Protein 6GRL (pdb70)

CATH classification: 3.40.50.720

Nearest PDB structures (foldseek):
  6grl-assembly1_A  TM=1.003E+00  e=3.084E-58  Saccharomonospora xinjiangensis XJ-54
  6eoh-assembly1_A  TM=8.394E-01  e=3.214E-31  Aspergillus terreus
  6smt-assembly3_E  TM=8.193E-01  e=7.300E-30  Mycolicibacterium smegmatis MC2 155
  7y8o-assembly1_B  TM=8.654E-01  e=7.951E-29  Streptomyces clavuligerus
  8bk1-assembly3_D  TM=8.257E-01  e=4.310E-29  Amycolatopsis azurea

Organism: NCBI:txid882086

Sequence (287 aa):
SLAADPVVTVLGLGDMGSAIARAFVERRGHRRTTVWNRTASKCRPLVEAGASAAATPDEAVEASSRFVVVCCLLDSAAVDEVLGSVTSSSLAGKVLVNNLTSGSPSSQARSSNERWARERGAEYLDGKIMGDPPDVGTSNVSLSFSGSSRSAFDAHEPILRELGGVVAYHGEDAGLAAVEFLAQVAMGYELLIGFLHTLSVVHAEGVEVEAFAERVAGSVAAYPPLLTMMGKAIGSGEYGPDLGSLRRVQAALMDDLISHRESLGVEAVRMREEVKELMDQRIADGHGGQGFSSLFELLT

B-factor: mean 22.87, std 8.71, range [6.02, 60.97]

Solvent-accessible surface area: 15000 Å² total; per-residue (Å²): 166,134,115,28,75,40,0,0,0,0,2,1,39,118,43,1,16,4,0,0,98,10,0,20,135,139,30,12,144,3,10,0,8,22,143,76,73,47,100,6,176,88,4,65,152,57,57,6,61,51,8,84,65,10,24,81,0,0,114,34,8,129,5,0,1,2,9,31,153,60,14,71,24,2,88,116,5,16,58,53,23,124,25,85,4,67,47,27,0,4,0,8,9,3,60,26,33,25,72,73,3,83,52,19,38,118,61,0,141,130,100,44,8,69,9,0,1,0,6,23,77,39,88,32,114,46,20,42,66,118,110,2,53,3,16,0,0,0,32,116,73,1,10,85,74,17,51,65,15,1,138,24,1,9,41,36,50,51,65,10,92,56,2,0,56,0,0,64,55,55,88,55,94,53,51,96,27,144,85,79,91,88,33,51,97,56,51,28,50,16,19,125,50,93,72,54,101,52,134,45,36,28,136,138,30,61,50,60,55,74,70,99,75,85,29,98,88,107,25,43,144,20,56,71,77,40,137,30,32,83,42,96,30,29,0,139,98,13,6,64,100,15,78,90,73,10,69,82,26,72,89,52,72,19,59,7,105,117,52,129,67,22,42,122,33,3,50,90,24,40,82,68,63,66,0,43,38,0,72,5,0,5,80,80,63,113,113

Structure (mmCIF, N/CA/C/O backbone):
data_6GRL
#
_entry.id   6GRL
#
_cell.length_a   141.184
_cell.length_b   35.774
_cell.length_c   53.050
_cell.angle_alpha   90.00
_cell.angle_beta   91.94
_cell.angle_gamma   90.00
#
_symmetry.space_group_name_H-M   'C 1 2 1'
#
loop_
_entity.id
_entity.type
_entity.pdbx_description
1 polymer 'Beta-hydroxyacid dehydrogenase, 3-hydroxyisobutyrate dehydrogenase'
2 water water
#
loop_
_atom_site.group_PDB
_atom_site.id
_atom_site.type_symbol
_atom_site.label_atom_id
_atom_site.label_alt_id
_atom_site.label_comp_id
_atom_site.label_asym_id
_atom_site.label_entity_id
_atom_site.label_seq_id
_atom_site.pdbx_PDB_ins_code
_atom_site.Cartn_x
_atom_site.Cartn_y
_atom_site.Cartn_z
_atom_site.occupancy
_atom_site.B_iso_or_equiv
_atom_site.auth_seq_id
_atom_site.auth_comp_id
_atom_site.auth_asym_id
_atom_site.auth_atom_id
_atom_site.pdbx_PDB_model_num
ATOM 1 N N . SER A 1 17 ? -40.865 35.280 6.518 1.00 39.94 10 SER A N 1
ATOM 2 C CA . SER A 1 17 ? -39.888 35.725 5.531 1.00 39.69 10 SER A CA 1
ATOM 3 C C . SER A 1 17 ? -38.519 35.920 6.174 1.00 36.57 10 SER A C 1
ATOM 4 O O . SER A 1 17 ? -37.957 37.015 6.138 1.00 36.90 10 SER A O 1
ATOM 7 N N . LEU A 1 18 ? -37.985 34.853 6.758 1.00 38.06 11 LEU A N 1
ATOM 8 C CA . LEU A 1 18 ? -36.698 34.894 7.436 1.00 37.17 11 LEU A CA 1
ATOM 9 C C . LEU A 1 18 ? -35.607 34.351 6.521 1.00 33.57 11 LEU A C 1
ATOM 10 O O . LEU A 1 18 ? -35.838 33.419 5.744 1.00 30.12 11 LEU A O 1
ATOM 15 N N . ALA A 1 19 ? -34.414 34.934 6.629 1.00 34.18 12 ALA A N 1
ATOM 16 C CA . ALA A 1 19 ? -33.280 34.552 5.797 1.00 32.35 12 ALA A CA 1
ATOM 17 C C . ALA A 1 19 ? -32.607 33.264 6.252 1.00 27.93 12 ALA A C 1
ATOM 18 O O . ALA A 1 19 ? -31.677 32.804 5.581 1.00 28.31 12 ALA A O 1
ATOM 20 N N . ALA A 1 20 ? -33.036 32.681 7.368 1.00 26.79 13 ALA A N 1
ATOM 21 C CA . ALA A 1 20 ? -32.503 31.407 7.828 1.00 22.94 13 ALA A CA 1
ATOM 22 C C . ALA A 1 20 ? -33.331 30.264 7.259 1.00 15.47 13 ALA A C 1
ATOM 23 O O . ALA A 1 20 ? -34.559 30.353 7.176 1.00 15.85 13 ALA A O 1
ATOM 25 N N . ASP A 1 21 ? -32.653 29.192 6.869 1.00 14.60 14 ASP A N 1
ATOM 26 C CA . ASP A 1 21 ? -33.341 28.067 6.257 1.00 14.78 14 ASP A CA 1
ATOM 27 C C . ASP A 1 21 ? -34.115 27.278 7.311 1.00 11.83 14 ASP A C 1
ATOM 28 O O . ASP A 1 21 ? -33.654 27.146 8.450 1.00 14.11 14 ASP A O 1
ATOM 33 N N . PRO A 1 22 ? -35.288 26.745 6.968 1.00 12.12 15 PRO A N 1
ATOM 34 C CA . PRO A 1 22 ? -35.980 25.837 7.891 1.00 10.35 15 PRO A CA 1
ATOM 35 C C . PRO A 1 22 ? -35.124 24.617 8.194 1.00 10.20 15 PRO A C 1
ATOM 36 O O . PRO A 1 22 ? -34.391 24.122 7.336 1.00 10.35 15 PRO A O 1
ATOM 40 N N . VAL A 1 23 ? -35.214 24.139 9.432 1.00 10.14 16 VAL A N 1
ATOM 41 C CA A VAL A 1 23 ? -34.420 23.007 9.902 0.80 8.62 16 VAL A CA 1
ATOM 42 C CA B VAL A 1 23 ? -34.428 22.998 9.882 0.20 9.42 16 VAL A CA 1
ATOM 43 C C . VAL A 1 23 ? -35.325 22.063 10.680 1.00 8.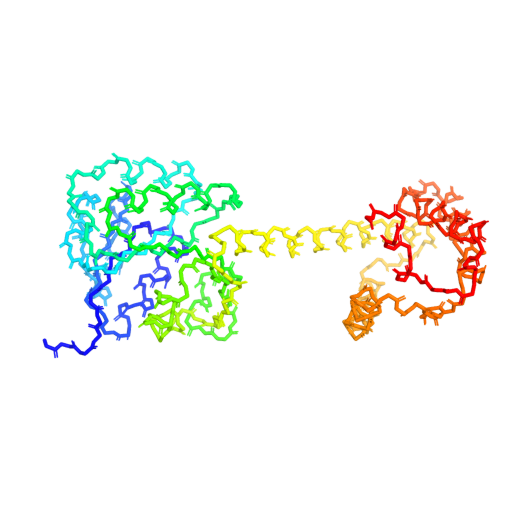06 16 VAL A C 1
ATOM 44 O O . VAL A 1 23 ? -36.186 22.506 11.449 1.00 10.25 16 VAL A O 1
ATOM 51 N N . THR A 1 24 ? -35.133 20.762 10.481 1.00 7.84 17 THR A N 1
ATOM 52 C CA . THR A 1 24 ? -35.802 19.733 11.263 1.00 7.45 17 THR A CA 1
ATOM 53 C C . THR A 1 24 ? -34.763 19.028 12.124 1.00 7.19 17 THR A C 1
ATOM 54 O O . THR A 1 24 ? -33.689 18.669 11.629 1.00 8.04 17 THR A O 1
ATOM 58 N N . VAL A 1 25 ? -35.072 18.847 13.406 1.00 7.49 18 VAL A N 1
ATOM 59 C CA . VAL A 1 25 ? -34.209 18.120 14.332 1.00 6.96 18 VAL A CA 1
ATOM 60 C C . VAL A 1 25 ? -34.964 16.888 14.810 1.00 6.02 18 VAL A C 1
ATOM 61 O O . VAL A 1 25 ? -36.040 17.007 15.409 1.00 8.17 18 VAL A O 1
ATOM 65 N N . LEU A 1 26 ? -34.402 15.710 14.546 1.00 8.78 19 LEU A N 1
ATOM 66 C CA . LEU A 1 26 ? -34.952 14.446 15.025 1.00 8.76 19 LEU A CA 1
ATOM 67 C C . LEU A 1 26 ? -34.139 13.996 16.232 1.00 7.99 19 LEU A C 1
ATOM 68 O O . LEU A 1 26 ? -32.957 13.662 16.104 1.00 8.73 19 LEU A O 1
ATOM 73 N N . GLY A 1 27 ? -34.776 13.980 17.399 1.00 9.74 20 GLY A N 1
ATOM 74 C CA . GLY A 1 27 ? -34.111 13.575 18.620 1.00 9.01 20 GLY A CA 1
ATOM 75 C C . GLY A 1 27 ? -33.908 14.730 19.575 1.00 9.34 20 GLY A C 1
ATOM 76 O O . GLY A 1 27 ? -33.213 15.697 19.250 1.00 9.19 20 GLY A O 1
ATOM 77 N N . LEU A 1 28 ? -34.509 14.644 20.758 1.00 9.76 21 LEU A N 1
ATOM 78 C CA . LEU A 1 28 ? -34.454 15.721 21.736 1.00 8.82 21 LEU A CA 1
ATOM 79 C C . LEU A 1 28 ? -33.899 15.233 23.067 1.00 11.83 21 LEU A C 1
ATOM 80 O O . LEU A 1 28 ? -34.404 15.578 24.139 1.00 15.70 21 LEU A O 1
ATOM 85 N N . GLY A 1 29 ? -32.844 14.426 23.014 1.00 10.48 22 GLY A N 1
ATOM 86 C CA . GLY A 1 29 ? -32.033 14.191 24.183 1.00 11.43 22 GLY A CA 1
ATOM 87 C C . GLY A 1 29 ? -31.300 15.467 24.565 1.00 13.61 22 GLY A C 1
ATOM 88 O O . GLY A 1 29 ? -31.572 16.557 24.061 1.00 13.59 22 GLY A O 1
ATOM 89 N N . ASP A 1 30 ? -30.338 15.317 25.476 1.00 15.41 23 ASP A N 1
ATOM 90 C CA . ASP A 1 30 ? -29.588 16.484 25.934 1.00 15.45 23 ASP A CA 1
ATOM 91 C C . ASP A 1 30 ? -28.894 17.185 24.770 1.00 15.13 23 ASP A C 1
ATOM 92 O O . ASP A 1 30 ? -28.997 18.407 24.616 1.00 16.40 23 ASP A O 1
ATOM 97 N N . MET A 1 31 ? -28.197 16.422 23.926 1.00 14.43 24 MET A N 1
ATOM 98 C CA . MET A 1 31 ? -27.501 17.029 22.795 1.00 12.89 24 MET A CA 1
ATOM 99 C C . MET A 1 31 ? -28.485 17.516 21.737 1.00 11.53 24 MET A C 1
ATOM 100 O O . MET A 1 31 ? -28.356 18.634 21.225 1.00 13.04 24 MET A O 1
ATOM 105 N N . GLY A 1 32 ? -29.474 16.687 21.394 1.00 11.73 25 GLY A N 1
ATOM 106 C CA . GLY A 1 32 ? -30.437 17.081 20.377 1.00 10.96 25 GLY A CA 1
ATOM 107 C C . GLY A 1 32 ? -31.220 18.324 20.757 1.00 12.92 25 GLY A C 1
ATOM 108 O O . GLY A 1 32 ? -31.503 19.174 19.909 1.00 11.55 25 GLY A O 1
ATOM 109 N N . SER A 1 33 ? -31.580 18.447 22.037 1.00 10.91 26 SER A N 1
ATOM 110 C CA . SER A 1 33 ? -32.272 19.647 22.496 1.00 12.81 26 SER A CA 1
ATOM 111 C C . SER A 1 33 ? -31.374 20.872 22.395 1.00 13.19 26 SER A C 1
ATOM 112 O O . SER A 1 33 ? -31.834 21.956 22.016 1.00 13.43 26 SER A O 1
ATOM 115 N N . ALA A 1 34 ? -30.090 20.720 22.731 1.00 12.46 27 ALA A N 1
ATOM 116 C CA . ALA A 1 34 ? -29.160 21.840 22.630 1.00 12.54 27 ALA A CA 1
ATOM 117 C C . ALA A 1 34 ? -28.952 22.256 21.180 1.00 13.70 27 ALA A C 1
ATOM 118 O O . ALA A 1 34 ? -28.805 23.447 20.884 1.00 16.12 27 ALA A O 1
ATOM 120 N N . ILE A 1 35 ? -28.939 21.287 20.264 1.00 10.94 28 ILE A N 1
ATOM 121 C CA . ILE A 1 35 ? -28.811 21.606 18.847 1.00 11.56 28 ILE A CA 1
ATOM 122 C C . ILE A 1 35 ? -30.063 22.318 18.349 1.00 12.03 28 ILE A C 1
ATOM 123 O O . ILE A 1 35 ? -29.982 23.331 17.643 1.00 12.15 28 ILE A O 1
ATOM 128 N N . ALA A 1 36 ? -31.240 21.801 18.712 1.00 11.08 29 ALA A N 1
ATOM 129 C CA . ALA A 1 36 ? -32.484 22.453 18.317 1.00 12.97 29 ALA A CA 1
ATOM 130 C C . ALA A 1 36 ? -32.570 23.864 18.884 1.00 13.03 29 ALA A C 1
ATOM 131 O O . ALA A 1 36 ? -33.003 24.792 18.191 1.00 12.76 29 ALA A O 1
ATOM 133 N N . ARG A 1 37 ? -32.154 24.044 20.142 1.0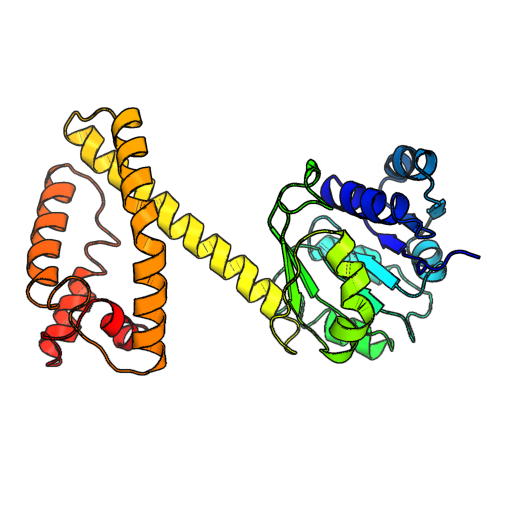0 12.80 30 ARG A N 1
ATOM 134 C CA . ARG A 1 37 ? -32.147 25.375 20.744 1.00 14.35 30 ARG A CA 1
ATOM 135 C C . ARG A 1 37 ? -31.261 26.330 19.957 1.00 14.06 30 ARG A C 1
ATOM 136 O O . ARG A 1 37 ? -31.639 27.482 19.713 1.00 16.90 30 ARG A O 1
ATOM 144 N N . ALA A 1 38 ? -30.075 25.869 19.552 1.00 14.23 31 ALA A N 1
ATOM 145 C CA . ALA A 1 38 ? -29.159 26.731 18.814 1.00 15.28 31 ALA A CA 1
ATOM 146 C C . ALA A 1 38 ? -29.775 27.195 17.501 1.00 16.10 31 ALA A C 1
ATOM 147 O O . ALA A 1 38 ? -29.629 28.362 17.117 1.00 18.99 31 ALA A O 1
ATOM 149 N N . PHE A 1 39 ? -30.476 26.300 16.803 1.00 14.38 32 PHE A N 1
ATOM 150 C CA . PHE A 1 39 ? -31.119 26.683 15.550 1.00 14.33 32 PHE A CA 1
ATOM 151 C C . PHE A 1 39 ? -32.280 27.639 15.795 1.00 12.72 32 PHE A C 1
ATOM 152 O O . PHE A 1 39 ? -32.466 28.602 15.042 1.00 14.47 32 PHE A O 1
ATOM 160 N N . VAL A 1 40 ? -33.067 27.396 16.848 1.00 13.09 33 VAL A N 1
ATOM 161 C CA . VAL A 1 40 ? -34.181 28.286 17.171 1.00 14.49 33 VAL A CA 1
ATOM 162 C C . VAL A 1 40 ? -33.670 29.693 17.455 1.00 17.06 33 VAL A C 1
ATOM 163 O O . VAL A 1 40 ? -34.215 30.685 16.956 1.00 19.70 33 VAL A O 1
ATOM 167 N N . GLU A 1 41 ? -32.605 29.796 18.253 1.00 17.46 34 GLU A N 1
ATOM 168 C CA . GLU A 1 41 ? -32.063 31.097 18.627 1.00 19.06 34 GLU A CA 1
ATOM 169 C C . GLU A 1 41 ? -31.451 31.838 17.445 1.00 24.16 34 GLU A C 1
ATOM 170 O O . GLU A 1 41 ? -31.295 33.062 17.513 1.00 28.67 34 GLU A O 1
ATOM 176 N N . ARG A 1 42 ? -31.101 31.132 16.372 1.00 21.01 35 ARG A N 1
ATOM 177 C CA A ARG A 1 42 ? -30.536 31.754 15.182 0.54 23.68 35 ARG A CA 1
ATOM 178 C CA B ARG A 1 42 ? -30.536 31.750 15.181 0.46 23.71 35 ARG A CA 1
ATOM 179 C C . ARG A 1 42 ? -31.596 32.128 14.152 1.00 25.08 35 ARG A C 1
ATOM 180 O O . ARG A 1 42 ? -31.245 32.511 13.031 1.00 25.71 35 ARG A O 1
ATOM 195 N N . GLY A 1 43 ? -32.876 32.023 14.503 1.00 21.58 36 GLY A N 1
ATOM 196 C CA . GLY A 1 43 ? -33.948 32.435 13.623 1.00 22.23 36 GLY A CA 1
ATOM 197 C C . GLY A 1 43 ? -34.466 31.381 12.670 1.00 19.13 36 GLY A C 1
ATOM 198 O O . GLY A 1 43 ? -35.366 31.681 11.875 1.00 22.08 36 GLY A O 1
ATOM 199 N N . HIS A 1 44 ? -33.936 30.162 12.717 1.00 16.76 37 HIS A N 1
ATOM 200 C CA . HIS A 1 44 ? -34.425 29.112 11.836 1.00 15.77 37 HIS A CA 1
ATOM 201 C C . HIS A 1 44 ? -35.824 28.673 12.243 1.00 15.75 37 HIS A C 1
ATOM 202 O O . HIS A 1 44 ? -36.114 28.489 13.429 1.00 16.74 37 HIS A O 1
ATOM 209 N N . ARG A 1 45 ? -36.699 28.517 11.254 1.00 15.52 38 ARG A N 1
ATOM 210 C CA A ARG A 1 45 ? -37.984 27.858 11.473 0.35 15.23 38 ARG A CA 1
ATOM 211 C CA B ARG A 1 45 ? -37.984 27.858 11.476 0.65 15.23 38 ARG A CA 1
ATOM 212 C C . ARG A 1 45 ? -37.697 26.396 11.783 1.00 13.97 38 ARG A C 1
ATOM 213 O O . ARG A 1 45 ? -37.484 25.587 10.878 1.00 13.26 38 ARG A O 1
ATOM 228 N N . THR A 1 46 ? -37.672 26.057 13.067 1.00 13.85 39 THR A N 1
ATOM 229 C CA . THR A 1 46 ? -37.202 24.759 13.530 1.00 12.84 39 THR A CA 1
ATOM 230 C C . THR A 1 46 ? -38.370 23.853 13.890 1.00 12.67 39 THR A C 1
ATOM 231 O O . THR A 1 46 ? -39.241 24.234 14.680 1.00 18.33 39 THR A O 1
ATOM 235 N N . THR A 1 47 ? -38.381 22.658 13.308 1.00 11.79 40 THR A N 1
ATOM 236 C CA . THR A 1 47 ? -39.369 21.632 13.605 1.00 11.65 40 THR A CA 1
ATOM 237 C C . THR A 1 47 ? -38.677 20.480 14.317 1.00 10.97 40 THR A C 1
ATOM 238 O O . THR A 1 47 ? -37.650 19.981 13.845 1.00 10.47 40 THR A O 1
ATOM 242 N N . VAL A 1 48 ? -39.229 20.064 15.453 1.00 11.39 41 VAL A N 1
ATOM 243 C CA . VAL A 1 48 ? -38.586 19.062 16.292 1.00 11.02 41 VAL A CA 1
ATOM 244 C C . VAL A 1 48 ? -39.496 17.851 16.439 1.00 11.05 41 VAL A C 1
ATOM 245 O O . VAL A 1 48 ? -40.724 17.948 16.344 1.00 11.69 41 VAL A O 1
ATOM 249 N N . TRP A 1 49 ? -38.869 16.699 16.667 1.00 10.49 42 TRP A N 1
ATOM 250 C CA . TRP A 1 49 ? -39.561 15.455 16.959 1.00 10.65 42 TRP A CA 1
ATOM 251 C C . TRP A 1 49 ? -38.734 14.658 17.956 1.00 11.86 42 TRP A C 1
ATOM 252 O O . TRP A 1 49 ? -37.501 14.692 17.929 1.00 10.63 42 TRP A O 1
ATOM 263 N N . ASN A 1 50 ? -39.426 13.943 18.838 1.00 11.41 43 ASN A N 1
ATOM 264 C CA . ASN A 1 50 ? -38.788 13.056 19.798 1.00 11.60 43 ASN A CA 1
ATOM 265 C C . ASN A 1 50 ? -39.700 11.864 20.039 1.00 12.22 43 ASN A C 1
ATOM 266 O O . ASN A 1 50 ? -40.927 11.994 20.019 1.00 14.26 43 ASN A O 1
ATOM 271 N N . ARG A 1 51 ? -39.087 10.699 20.275 1.00 14.26 44 ARG A N 1
ATOM 272 C CA . ARG A 1 51 ? -39.861 9.498 20.579 1.00 17.09 44 ARG A CA 1
ATOM 273 C C . ARG A 1 51 ? -40.801 9.733 21.755 1.00 16.76 44 ARG A C 1
ATOM 274 O O . ARG A 1 51 ? -41.969 9.330 21.720 1.00 21.24 44 ARG A O 1
ATOM 282 N N . THR A 1 52 ? -40.308 10.389 22.802 1.00 17.92 45 THR A N 1
ATOM 283 C CA . THR A 1 52 ? -41.150 10.873 23.890 1.00 20.13 45 THR A CA 1
ATOM 284 C C . THR A 1 52 ? -41.587 12.290 23.536 1.00 19.83 45 THR A C 1
ATOM 285 O O . THR A 1 52 ? -40.786 13.228 23.598 1.00 18.82 45 THR A O 1
ATOM 289 N N . ALA A 1 53 ? -42.858 12.441 23.156 1.00 21.46 46 ALA A N 1
ATOM 290 C CA . ALA A 1 53 ? -43.327 13.706 22.597 1.00 20.90 46 ALA A CA 1
ATOM 291 C C . ALA A 1 53 ? -43.261 14.845 23.605 1.00 23.34 46 ALA A C 1
ATOM 292 O O . ALA A 1 53 ? -43.144 16.011 23.208 1.00 22.38 46 ALA A O 1
ATOM 294 N N . SER A 1 54 ? -43.330 14.537 24.903 1.00 24.37 47 SER A N 1
ATOM 295 C CA . SER A 1 54 ? -43.330 15.584 25.919 1.00 28.53 47 SER A CA 1
ATOM 296 C C . SER A 1 54 ? -42.032 16.380 25.940 1.00 24.48 47 SER A C 1
ATOM 297 O O . SER A 1 54 ? -42.034 17.533 26.384 1.00 22.91 47 SER A O 1
ATOM 300 N N . LYS A 1 55 ? -40.926 15.798 25.469 1.00 20.51 48 LYS A N 1
ATOM 301 C CA . LYS A 1 55 ? -39.656 16.513 25.443 1.00 18.13 48 LYS A CA 1
ATOM 302 C C . LYS A 1 55 ? -39.638 17.645 24.426 1.00 18.31 48 LYS A C 1
ATOM 303 O O . LYS A 1 55 ? -38.697 18.445 24.433 1.00 18.98 48 LYS A O 1
ATOM 309 N N . CYS A 1 56 ? -40.644 17.728 23.554 1.00 17.10 49 CYS A N 1
ATOM 310 C CA . CYS A 1 56 ? -40.738 18.838 22.617 1.00 16.50 49 CYS A CA 1
ATOM 311 C C . CYS A 1 56 ? -41.212 20.125 23.276 1.00 17.97 49 CYS A C 1
ATOM 312 O O . CYS A 1 56 ? -40.956 21.206 22.737 1.00 17.75 49 CYS A O 1
ATOM 315 N N . ARG A 1 57 ? -41.884 20.029 24.427 1.00 19.62 50 ARG A N 1
ATOM 316 C CA . ARG A 1 57 ? -42.515 21.203 25.029 1.00 21.30 50 ARG A CA 1
ATOM 317 C C . ARG A 1 57 ? -41.540 22.337 25.319 1.00 21.40 50 ARG A C 1
ATOM 318 O O . ARG A 1 57 ? -41.860 23.490 24.982 1.00 21.90 50 ARG A O 1
ATOM 326 N N . PRO A 1 58 ? -40.370 22.113 25.933 1.00 21.11 51 PRO A N 1
ATOM 327 C CA . PRO A 1 58 ? -39.454 23.246 26.146 1.00 21.32 51 PRO A CA 1
ATOM 328 C C . PRO A 1 58 ? -38.946 23.854 24.852 1.00 19.95 51 PRO A C 1
ATOM 329 O O . PRO A 1 58 ? -38.735 25.072 24.791 1.00 20.53 51 PRO A O 1
ATOM 333 N N . LEU A 1 59 ? -38.750 23.042 23.811 1.00 18.32 52 LEU A N 1
ATOM 334 C CA . LEU A 1 59 ? -38.307 23.583 22.530 1.00 17.22 52 LEU A CA 1
ATOM 335 C C . LEU A 1 59 ? -39.409 24.401 21.867 1.00 18.78 52 LEU A C 1
ATOM 336 O O . LEU A 1 59 ? -39.136 25.442 21.258 1.00 19.87 52 LEU A O 1
ATOM 341 N N . VAL A 1 60 ? -40.660 23.948 21.979 1.00 19.01 53 VAL A N 1
ATOM 342 C CA . VAL A 1 60 ? -41.778 24.696 21.408 1.00 21.57 53 VAL A CA 1
ATOM 343 C C . VAL A 1 60 ? -41.937 26.038 22.111 1.00 23.33 53 VAL A C 1
ATOM 344 O O . VAL A 1 60 ? -42.203 27.064 21.471 1.00 23.91 53 VAL A O 1
ATOM 348 N N . GLU A 1 61 ? -41.770 26.056 23.436 1.00 21.86 54 GLU A N 1
ATOM 349 C CA . GLU A 1 61 ? -41.838 27.316 24.170 1.00 27.49 54 GLU A CA 1
ATOM 350 C C . GLU A 1 61 ? -40.738 28.275 23.733 1.00 26.03 54 GLU A C 1
ATOM 351 O O . GLU A 1 61 ? -40.941 29.495 23.735 1.00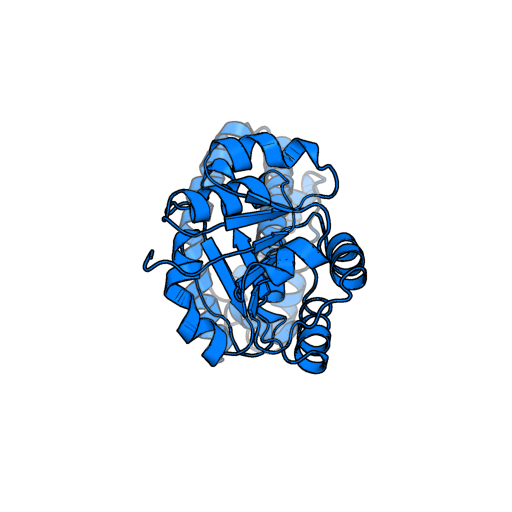 27.40 54 GLU A O 1
ATOM 357 N N . ALA A 1 62 ? -39.576 27.746 23.343 1.00 22.04 55 ALA A N 1
ATOM 358 C CA . ALA A 1 62 ? -38.485 28.593 22.878 1.00 26.04 55 ALA A CA 1
ATOM 359 C C . ALA A 1 62 ? -38.729 29.141 21.478 1.00 27.86 55 ALA A C 1
ATOM 360 O O . ALA A 1 62 ? -38.056 30.097 21.076 1.00 28.49 55 ALA A O 1
ATOM 362 N N . GLY A 1 63 ? -39.663 28.562 20.726 1.00 20.55 56 GLY A N 1
ATOM 363 C CA . GLY A 1 63 ? -39.979 29.076 19.408 1.00 20.04 56 GLY A CA 1
ATOM 364 C C . GLY A 1 63 ? -40.036 28.025 18.318 1.00 19.92 56 GLY A C 1
ATOM 365 O O . GLY A 1 63 ? -40.334 28.341 17.162 1.00 21.46 56 GLY A O 1
ATOM 366 N N . ALA A 1 64 ? -39.752 26.774 18.665 1.00 16.85 57 ALA A N 1
ATOM 367 C CA . ALA A 1 64 ? -39.800 25.701 17.687 1.00 15.62 57 ALA A CA 1
ATOM 368 C C . ALA A 1 64 ? -41.236 25.217 17.490 1.00 15.29 57 ALA A C 1
ATOM 369 O O . ALA A 1 64 ? -42.152 25.565 18.240 1.00 19.25 57 ALA A O 1
ATOM 371 N N . SER A 1 65 ? -41.425 24.409 16.452 1.00 15.94 58 SER A N 1
ATOM 372 C CA . SER A 1 65 ? -42.680 23.720 16.200 1.00 15.27 58 SER A CA 1
ATOM 373 C C . SER A 1 65 ? -42.465 22.222 16.357 1.00 14.69 58 SER A C 1
ATOM 374 O O . SER A 1 65 ? -41.413 21.696 15.985 1.00 16.32 58 SER A O 1
ATOM 377 N N . ALA A 1 66 ? -43.453 21.539 16.916 1.00 14.88 59 ALA A N 1
ATOM 378 C CA . ALA A 1 66 ? -43.353 20.106 17.139 1.00 16.77 59 ALA A CA 1
ATOM 379 C C . ALA A 1 66 ? -44.042 19.342 16.016 1.00 19.64 59 ALA A C 1
ATOM 380 O O . ALA A 1 66 ? -44.917 19.862 15.318 1.00 25.37 59 ALA A O 1
ATOM 382 N N . ALA A 1 67 ? -43.619 18.094 15.840 1.00 16.16 60 ALA A N 1
ATOM 383 C CA . ALA A 1 67 ? -44.211 17.183 14.873 1.00 15.92 60 ALA A CA 1
ATOM 384 C C . ALA A 1 67 ? -44.544 15.875 15.571 1.00 17.11 60 ALA A C 1
ATOM 385 O O . ALA A 1 67 ? -43.809 15.432 16.458 1.00 17.77 60 ALA A O 1
ATOM 387 N N . ALA A 1 68 ? -45.658 15.260 15.171 1.00 19.34 61 ALA A N 1
ATOM 388 C CA . ALA A 1 68 ? -46.107 14.042 15.835 1.00 21.01 61 ALA A CA 1
ATOM 389 C C . ALA A 1 68 ? -45.346 12.808 15.365 1.00 20.04 61 ALA A C 1
ATOM 390 O O . ALA A 1 68 ? -45.154 11.872 16.148 1.00 23.28 61 ALA A O 1
ATOM 392 N N . THR A 1 69 ? -44.921 12.784 14.111 1.00 18.09 62 THR A N 1
ATOM 393 C CA . THR A 1 69 ? -44.229 11.648 13.514 1.00 17.43 62 THR A CA 1
ATOM 394 C C . THR A 1 69 ? -42.965 12.132 12.828 1.00 16.09 62 THR A C 1
ATOM 395 O O . THR A 1 69 ? -42.856 13.306 12.462 1.00 13.67 62 THR A O 1
ATOM 399 N N . PRO A 1 70 ? -41.978 11.246 12.645 1.00 15.46 63 PRO A N 1
ATOM 400 C CA . PRO A 1 70 ? -40.812 11.625 11.833 1.00 15.19 63 PRO A CA 1
ATOM 401 C C . PRO A 1 70 ? -41.180 12.038 10.420 1.00 15.36 63 PRO A C 1
ATOM 402 O O . PRO A 1 70 ? -40.508 12.904 9.847 1.00 14.07 63 PRO A O 1
ATOM 406 N N . ASP A 1 71 ? -42.231 11.448 9.845 1.00 19.36 64 ASP A N 1
ATOM 407 C CA . ASP A 1 71 ? -42.692 11.866 8.525 1.00 19.47 64 ASP A CA 1
ATOM 408 C C . ASP A 1 71 ? -43.101 13.333 8.529 1.00 15.43 64 ASP A C 1
ATOM 409 O O . ASP A 1 71 ? -42.667 14.115 7.675 1.00 14.97 64 ASP A O 1
ATOM 414 N N . GLU A 1 72 ? -43.947 13.723 9.486 1.00 15.96 65 GLU A N 1
ATOM 415 C CA . GLU A 1 72 ? -44.345 15.122 9.598 1.00 16.24 65 GLU A CA 1
ATOM 416 C C . GLU A 1 72 ? -43.143 16.027 9.830 1.00 16.79 65 GLU A C 1
ATOM 417 O O . GLU A 1 72 ? -43.109 17.156 9.329 1.00 15.08 65 GLU A O 1
ATOM 423 N N . ALA A 1 73 ? -42.142 15.545 10.566 1.00 13.24 66 ALA A N 1
ATOM 424 C CA . ALA A 1 73 ? -40.981 16.375 10.863 1.00 11.32 66 ALA A CA 1
ATOM 425 C C . ALA A 1 73 ? -40.142 16.620 9.614 1.00 9.71 66 ALA A C 1
ATOM 426 O O . ALA A 1 73 ? -39.740 17.757 9.340 1.00 9.43 66 ALA A O 1
ATOM 428 N N . VAL A 1 74 ? -39.871 15.567 8.837 1.00 11.58 67 VAL A N 1
ATOM 429 C CA . VAL A 1 74 ? -39.015 15.737 7.665 1.00 10.23 67 VAL A CA 1
ATOM 430 C C . VAL A 1 74 ? -39.737 16.511 6.569 1.00 12.54 67 VAL A C 1
ATOM 431 O O . VAL A 1 74 ? -39.094 17.176 5.747 1.00 12.30 67 VAL A O 1
ATOM 435 N N . GLU A 1 75 ? -41.070 16.453 6.535 1.00 12.26 68 GLU A N 1
ATOM 436 C CA . GLU A 1 75 ? -41.820 17.201 5.534 1.00 13.04 68 GLU A CA 1
ATOM 437 C C . GLU A 1 75 ? -41.763 18.706 5.757 1.00 15.74 68 GLU A C 1
ATOM 438 O O . GLU A 1 75 ? -42.142 19.464 4.858 1.00 17.29 68 GLU A O 1
ATOM 444 N N . ALA A 1 76 ? -41.292 19.155 6.918 1.00 11.69 69 ALA A N 1
ATOM 445 C CA . ALA A 1 76 ? -41.306 20.575 7.237 1.00 11.68 69 ALA A CA 1
ATOM 446 C C . ALA A 1 76 ? -40.100 21.330 6.693 1.00 16.22 69 ALA A C 1
ATOM 447 O O . ALA A 1 76 ? -40.170 22.557 6.566 1.00 17.41 69 ALA A O 1
ATOM 449 N N . SER A 1 77 ? -39.003 20.646 6.369 1.00 11.62 70 SER A N 1
ATOM 450 C CA A SER A 1 77 ? -37.794 21.345 5.961 0.14 10.00 70 SER A CA 1
ATOM 451 C CA B SER A 1 77 ? -37.774 21.331 5.989 0.86 9.95 70 SER A CA 1
ATOM 452 C C . SER A 1 77 ? -36.993 20.488 4.993 1.00 9.05 70 SER A C 1
ATOM 453 O O . SER A 1 77 ? -37.167 19.270 4.907 1.00 13.21 70 SER A O 1
ATOM 458 N N . ARG A 1 78 ? -36.109 21.161 4.251 1.00 8.98 71 ARG A N 1
ATOM 459 C CA . ARG A 1 78 ? -35.159 20.474 3.386 1.00 8.96 71 ARG A CA 1
ATOM 460 C C . ARG A 1 78 ? -33.944 19.989 4.167 1.00 7.83 71 ARG A C 1
ATOM 461 O O . ARG A 1 78 ? -33.329 18.985 3.796 1.00 9.49 71 ARG A O 1
ATOM 469 N N . PHE A 1 79 ? -33.604 20.678 5.254 1.00 8.10 72 PHE A N 1
ATOM 470 C CA . PHE A 1 79 ? -32.421 20.395 6.059 1.00 10.05 72 PHE A CA 1
ATOM 471 C C . PHE A 1 79 ? -32.854 19.602 7.289 1.00 8.92 72 PHE A C 1
ATOM 472 O O . PHE A 1 79 ? -33.583 20.121 8.141 1.00 12.76 72 PHE A O 1
ATOM 480 N N . VAL A 1 80 ? -32.408 18.351 7.385 1.00 6.70 73 VAL A N 1
ATOM 481 C CA . VAL A 1 80 ? -32.820 17.443 8.454 1.00 7.38 73 VAL A CA 1
ATOM 482 C C . VAL A 1 80 ? -31.585 17.035 9.244 1.00 9.29 73 VAL A C 1
ATOM 483 O O . VAL A 1 80 ? -30.651 16.448 8.685 1.00 10.16 73 VAL A O 1
ATOM 487 N N . VAL A 1 81 ? -31.591 17.326 10.543 1.00 6.51 74 VAL A N 1
ATOM 488 C CA . VAL A 1 81 ? -30.493 16.993 11.445 1.00 7.38 74 VAL A CA 1
ATOM 489 C C . VAL A 1 81 ? -30.949 15.861 12.355 1.00 11.62 74 VAL A C 1
ATOM 490 O O . VAL A 1 81 ? -32.006 15.956 12.991 1.00 10.63 74 VAL A O 1
ATOM 494 N N . VAL A 1 82 ? -30.155 14.794 12.417 1.00 9.31 75 VAL A N 1
ATOM 495 C CA . VAL A 1 82 ? -30.476 13.603 13.198 1.00 7.45 75 VAL A CA 1
ATOM 496 C C . VAL A 1 82 ? -29.525 13.538 14.385 1.00 10.67 75 VAL A C 1
ATOM 497 O O . VAL A 1 82 ? -28.306 13.419 14.208 1.00 13.11 75 VAL A O 1
ATOM 501 N N . CYS A 1 83 ? -30.080 13.614 15.601 1.00 9.39 76 CYS A N 1
ATOM 502 C CA A CYS A 1 83 ? -29.294 13.538 16.834 0.67 12.21 76 CYS A CA 1
ATOM 503 C CA B CYS A 1 83 ? -29.289 13.535 16.838 0.33 12.39 76 CYS A CA 1
ATOM 504 C C . CYS A 1 83 ? -30.038 12.619 17.807 1.00 10.57 76 CYS A C 1
ATOM 505 O O . CYS A 1 83 ? -30.790 13.070 18.674 1.00 12.33 76 CYS A O 1
ATOM 510 N N . LEU A 1 84 ? -29.815 11.320 17.662 1.00 12.33 77 LEU A N 1
ATOM 511 C CA . LEU A 1 84 ? -30.474 10.315 18.476 1.00 12.30 77 LEU A CA 1
ATOM 512 C C . LEU A 1 84 ? -29.458 9.636 19.393 1.00 14.12 77 LEU A C 1
ATOM 513 O O . LEU A 1 84 ? -28.305 10.069 19.511 1.00 16.14 77 LEU A O 1
ATOM 518 N N . LEU A 1 85 ? -29.893 8.560 20.051 1.00 13.79 78 LEU A N 1
ATOM 519 C CA . LEU A 1 85 ? -29.055 7.918 21.058 1.00 19.84 78 LEU A CA 1
ATOM 520 C C . LEU A 1 85 ? -27.876 7.194 20.419 1.00 20.48 78 LEU A C 1
ATOM 521 O O . LEU A 1 85 ? -26.719 7.416 20.797 1.00 25.70 78 LEU A O 1
ATOM 526 N N . ASP A 1 86 ? -28.147 6.322 19.453 1.00 18.53 79 ASP A N 1
ATOM 527 C CA . ASP A 1 86 ? -27.101 5.536 18.812 1.00 20.56 79 ASP A CA 1
ATOM 528 C C . ASP A 1 86 ? -27.558 5.181 17.402 1.00 21.52 79 ASP A C 1
ATOM 529 O O . ASP A 1 86 ? -28.610 5.634 16.939 1.00 17.51 79 ASP A O 1
ATOM 534 N N . SER A 1 87 ? -26.758 4.360 16.716 1.00 22.16 80 SER A N 1
ATOM 535 C CA . SER A 1 87 ? -27.070 4.002 15.336 1.00 21.82 80 SER A CA 1
ATOM 536 C C . SER A 1 87 ? -28.344 3.174 15.238 1.00 21.55 80 SER A C 1
ATOM 537 O O . SER A 1 87 ? -29.075 3.283 14.248 1.00 22.93 80 SER A O 1
ATOM 540 N N . ALA A 1 88 ? -28.625 2.342 16.244 1.00 23.81 81 ALA A N 1
ATOM 541 C CA . ALA A 1 88 ? -29.854 1.555 16.222 1.00 25.07 81 ALA A CA 1
ATOM 542 C C . ALA A 1 88 ? -31.082 2.454 16.275 1.00 22.16 81 ALA A C 1
ATOM 543 O O . ALA A 1 88 ? -32.101 2.165 15.636 1.00 22.50 81 ALA A O 1
ATOM 545 N N . ALA A 1 89 ? -31.002 3.554 17.027 1.00 21.57 82 ALA A N 1
ATOM 546 C CA . ALA A 1 89 ? -32.116 4.495 17.083 1.00 18.94 82 ALA A CA 1
ATOM 547 C C . ALA A 1 89 ? -32.299 5.213 15.751 1.00 17.80 82 ALA A C 1
ATOM 548 O O . ALA A 1 89 ? -33.431 5.504 15.348 1.00 18.76 82 ALA A O 1
ATOM 550 N N . VAL A 1 90 ? -31.199 5.509 15.057 1.00 17.83 83 VAL A N 1
ATOM 551 C CA . VAL A 1 90 ? -31.297 6.160 13.753 1.00 17.30 83 VAL A CA 1
ATOM 552 C C . VAL A 1 90 ? -31.994 5.246 12.755 1.00 19.33 83 VAL A C 1
ATOM 553 O O . VAL A 1 90 ? -32.847 5.688 11.976 1.00 20.22 83 VAL A O 1
ATOM 557 N N . ASP A 1 91 ? -31.653 3.955 12.771 1.00 22.52 84 ASP A N 1
ATOM 558 C CA . ASP A 1 91 ? -32.279 3.011 11.852 1.00 25.68 84 ASP A CA 1
ATOM 559 C C . ASP A 1 91 ? -33.780 2.912 12.097 1.00 24.80 84 ASP A C 1
ATOM 560 O O . ASP A 1 91 ? -34.568 2.827 11.148 1.00 24.49 84 ASP A O 1
ATOM 565 N N . GLU A 1 92 ? -34.195 2.929 13.365 1.00 23.30 85 GLU A N 1
ATOM 566 C CA . GLU A 1 92 ? -35.614 2.803 13.679 1.00 24.96 85 GLU A CA 1
ATOM 567 C C . GLU A 1 92 ? -36.390 4.048 13.266 1.00 22.38 85 GLU A C 1
ATOM 568 O O . GLU A 1 92 ? -37.497 3.944 12.725 1.00 23.85 85 GLU A O 1
ATOM 574 N N . VAL A 1 93 ? -35.827 5.233 13.508 1.00 23.06 86 VAL A N 1
ATOM 575 C CA . VAL A 1 93 ? -36.544 6.470 13.212 1.00 22.13 86 VAL A CA 1
ATOM 576 C C . VAL A 1 93 ? -36.619 6.698 11.707 1.00 22.99 86 VAL A C 1
ATOM 577 O O . VAL A 1 93 ? -37.693 6.968 11.156 1.00 25.15 86 VAL A O 1
ATOM 581 N N . LEU A 1 94 ? -35.481 6.595 11.018 1.00 23.89 87 LEU A N 1
ATOM 582 C CA . LEU A 1 94 ? -35.484 6.803 9.574 1.00 26.37 87 LEU A CA 1
ATOM 583 C C . LEU A 1 94 ? -36.237 5.697 8.847 1.00 30.62 87 LEU A C 1
ATOM 584 O O . LEU A 1 94 ? -36.786 5.932 7.764 1.00 32.03 87 LEU A O 1
ATOM 589 N N . GLY A 1 95 ? -36.279 4.492 9.420 1.00 32.32 88 GLY A N 1
ATOM 590 C CA . GLY A 1 95 ? -37.063 3.420 8.832 1.00 31.91 88 GLY A CA 1
ATOM 591 C C . GLY A 1 95 ? -38.556 3.659 8.876 1.00 30.60 88 GLY A C 1
ATOM 592 O O . GLY A 1 95 ? -39.290 3.085 8.064 1.00 32.21 88 GLY A O 1
ATOM 593 N N . SER A 1 96 ? -39.022 4.492 9.804 1.00 30.32 89 SER A N 1
ATOM 594 C CA . SER A 1 96 ? -40.434 4.833 9.917 1.00 30.93 89 SER A CA 1
ATOM 595 C C . SER A 1 96 ? -40.852 5.943 8.963 1.00 31.06 89 SER A C 1
ATOM 596 O O . SER A 1 96 ? -42.030 6.318 8.951 1.00 31.21 89 SER A O 1
ATOM 599 N N . VAL A 1 97 ? -39.925 6.474 8.173 1.00 26.69 90 VAL A N 1
ATOM 600 C CA . VAL A 1 97 ? -40.227 7.564 7.252 1.00 26.68 90 VAL A CA 1
ATOM 601 C C . VAL A 1 97 ? -40.868 6.984 5.998 1.00 26.65 90 VAL A C 1
ATOM 602 O O . VAL A 1 97 ? -40.299 6.100 5.349 1.00 31.44 90 VAL A O 1
ATOM 606 N N . THR A 1 98 ? -42.057 7.476 5.658 1.00 26.84 91 THR A N 1
ATOM 607 C CA . THR A 1 98 ? -42.748 7.076 4.442 1.00 28.82 91 THR A CA 1
ATOM 608 C C . THR A 1 98 ? -42.824 8.199 3.418 1.00 28.42 91 THR A C 1
ATOM 609 O O . THR A 1 98 ? -43.296 7.970 2.299 1.00 30.25 91 THR A O 1
ATOM 613 N N . SER A 1 99 ? -42.370 9.398 3.766 1.00 27.12 92 SER A N 1
ATOM 614 C CA A SER A 1 99 ? -42.391 10.528 2.853 0.28 25.18 92 SER A CA 1
ATOM 615 C CA B SER A 1 99 ? -42.390 10.529 2.855 0.72 25.17 92 SER A CA 1
ATOM 616 C C . SER A 1 99 ? -41.093 10.597 2.054 1.00 21.02 92 SER A C 1
ATOM 617 O O . SER A 1 99 ? -40.057 10.056 2.450 1.00 20.87 92 SER A O 1
ATOM 622 N N . SER A 1 100 ? -41.166 11.276 0.913 1.00 16.29 93 SER A N 1
ATOM 623 C CA . SER A 1 100 ? -40.005 11.415 0.047 1.00 13.07 93 SER A CA 1
ATOM 624 C C . SER A 1 100 ? -38.938 12.282 0.704 1.00 12.69 93 SER A C 1
ATOM 625 O O . SER A 1 100 ? -39.236 13.318 1.303 1.00 13.28 93 SER A O 1
ATOM 628 N N . LEU A 1 101 ? -37.685 11.845 0.593 1.00 11.52 94 LEU A N 1
ATOM 629 C CA . LEU A 1 101 ? -36.540 12.627 1.040 1.00 11.29 94 LEU A CA 1
ATOM 630 C C . LEU A 1 101 ? -35.753 13.206 -0.127 1.00 10.06 94 LEU A C 1
ATOM 631 O O . LEU A 1 101 ? -34.652 13.730 0.078 1.00 11.42 94 LEU A O 1
ATOM 636 N N . ALA A 1 102 ? -36.288 13.123 -1.343 1.00 10.29 95 ALA A N 1
ATOM 637 C CA . ALA A 1 102 ? -35.569 13.602 -2.515 1.00 11.64 95 ALA A CA 1
ATOM 638 C C . ALA A 1 102 ? -35.325 15.102 -2.420 1.00 11.24 95 ALA A C 1
ATOM 639 O O . ALA A 1 102 ? -36.228 15.873 -2.084 1.00 12.10 95 ALA A O 1
ATOM 641 N N . GLY A 1 103 ? -34.094 15.512 -2.717 1.00 10.41 96 GLY A N 1
ATOM 642 C CA . GLY A 1 103 ? -33.721 16.907 -2.648 1.00 10.04 96 GLY A CA 1
ATOM 643 C C . GLY A 1 103 ? -33.408 17.419 -1.261 1.00 9.99 96 GLY A C 1
ATOM 644 O O . GLY A 1 103 ? -33.059 18.598 -1.121 1.00 12.71 96 GLY A O 1
ATOM 645 N N . LYS A 1 104 ? -33.518 16.582 -0.236 1.00 8.48 97 LYS A N 1
ATOM 646 C CA . LYS A 1 104 ? -33.216 16.997 1.123 1.00 7.58 97 LYS A CA 1
ATOM 647 C C . LYS A 1 104 ? -31.739 16.771 1.438 1.00 9.24 97 LYS A C 1
ATOM 648 O O . LYS A 1 104 ? -31.005 16.109 0.700 1.00 10.11 97 LYS A O 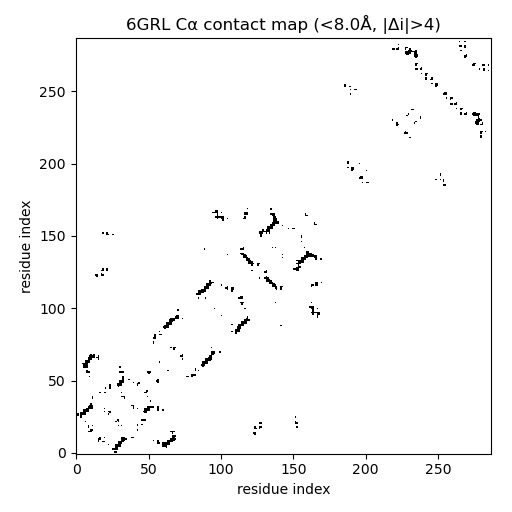1
ATOM 654 N N . VAL A 1 105 ? -31.305 17.348 2.554 1.00 7.92 98 VAL A N 1
ATOM 655 C CA . VAL A 1 105 ? -29.955 17.177 3.073 1.00 10.73 98 VAL A CA 1
ATOM 656 C C . VAL A 1 105 ? -30.087 16.593 4.470 1.00 7.76 98 VAL A C 1
ATOM 657 O O . VAL A 1 105 ? -30.711 17.205 5.344 1.00 9.75 98 VAL A O 1
ATOM 661 N N . LEU A 1 106 ? -29.522 15.406 4.674 1.00 7.82 99 LEU A N 1
ATOM 662 C CA . LEU A 1 106 ? -29.576 14.725 5.961 1.00 10.65 99 LEU A CA 1
ATOM 663 C C . LEU A 1 106 ? -28.222 14.864 6.644 1.00 10.14 99 LEU A C 1
ATOM 664 O O . LEU A 1 106 ? -27.202 14.431 6.098 1.00 10.93 99 LEU A O 1
ATOM 669 N N . VAL A 1 107 ? -28.214 15.470 7.825 1.00 7.81 100 VAL A N 1
ATOM 670 C CA . VAL A 1 107 ? -27.001 15.660 8.611 1.00 8.17 100 VAL A CA 1
ATOM 671 C C . VAL A 1 107 ? -27.134 14.806 9.863 1.00 9.80 100 VAL A C 1
ATOM 672 O O . VAL A 1 107 ? -27.913 15.128 10.768 1.00 10.50 100 VAL A O 1
ATOM 676 N N . ASN A 1 108 ? -26.370 13.720 9.922 1.00 8.03 101 ASN A N 1
ATOM 677 C CA A ASN A 1 108 ? -26.425 12.779 11.035 0.58 9.19 101 ASN A CA 1
ATOM 678 C CA B ASN A 1 108 ? -26.420 12.773 11.031 0.42 9.49 101 ASN A CA 1
ATOM 679 C C . ASN A 1 108 ? -25.314 13.120 12.022 1.00 11.76 101 ASN A C 1
ATOM 680 O O . ASN A 1 108 ? -24.127 13.008 11.698 1.00 14.13 101 ASN A O 1
ATOM 689 N N . LEU A 1 109 ? -25.705 13.541 13.225 1.00 8.59 102 LEU A N 1
ATOM 690 C CA . LEU A 1 109 ? -24.770 13.856 14.297 1.00 9.05 102 LEU A CA 1
ATOM 691 C C . LEU A 1 109 ? -24.770 12.794 15.388 1.00 11.21 102 LEU A C 1
ATOM 692 O O . LEU A 1 109 ? -24.229 13.029 16.475 1.00 15.32 102 LEU A O 1
ATOM 697 N N . THR A 1 110 ? -25.369 11.638 15.125 1.00 11.80 103 THR A N 1
ATOM 698 C CA . THR A 1 110 ? -25.448 10.567 16.105 1.00 11.71 103 THR A CA 1
ATOM 699 C C . THR A 1 110 ? -24.163 9.747 16.102 1.00 13.42 103 THR A C 1
ATOM 700 O O . THR A 1 110 ? -23.530 9.550 15.061 1.00 14.02 103 THR A O 1
ATOM 704 N N . SER A 1 111 ? -23.776 9.277 17.287 1.00 14.51 104 SER A N 1
ATOM 705 C CA . SER A 1 111 ? -22.616 8.405 17.400 1.00 16.05 104 SER A CA 1
ATOM 706 C C . SER A 1 111 ? -22.807 7.152 16.551 1.00 16.44 104 SER A C 1
ATOM 707 O O . SER A 1 111 ? -23.932 6.727 16.273 1.00 17.93 104 SER A O 1
ATOM 710 N N . GLY A 1 112 ? -21.695 6.565 16.130 1.00 18.50 105 GLY A N 1
ATOM 711 C CA . GLY A 1 112 ? -21.760 5.377 15.304 1.00 18.19 105 GLY A CA 1
ATOM 712 C C . GLY A 1 112 ? -20.422 5.086 14.663 1.00 19.04 105 GLY A C 1
ATOM 713 O O . GLY A 1 112 ? -19.455 5.841 14.801 1.00 17.86 105 GLY A O 1
ATOM 714 N N . SER A 1 113 ? -20.393 3.973 13.944 1.00 16.37 106 SER A N 1
ATOM 715 C CA . SER A 1 113 ? -19.187 3.449 13.327 1.00 16.68 106 SER A CA 1
ATOM 716 C C . SER A 1 113 ? -18.988 4.032 11.934 1.00 16.28 106 SER A C 1
ATOM 717 O O . SER A 1 113 ? -19.925 4.560 11.325 1.00 15.24 106 SER A O 1
ATOM 720 N N . PRO A 1 114 ? -17.762 3.962 11.406 1.00 15.86 107 PRO A N 1
ATOM 721 C CA . PRO A 1 114 ? -17.549 4.392 10.015 1.00 15.35 107 PRO A CA 1
ATOM 722 C C . PRO A 1 114 ? -18.366 3.596 9.017 1.00 15.10 107 PRO A C 1
ATOM 723 O O . PRO A 1 114 ? -18.859 4.162 8.034 1.00 14.09 107 PRO A O 1
ATOM 727 N N . SER A 1 115 ? -18.527 2.290 9.244 1.00 16.26 108 SER A N 1
ATOM 728 C CA A SER A 1 115 ? -19.335 1.482 8.337 0.54 16.64 108 SER A CA 1
ATOM 729 C CA B SER A 1 115 ? -19.337 1.478 8.341 0.46 16.73 108 SER A CA 1
ATOM 730 C C . SER A 1 115 ? -20.795 1.916 8.366 1.00 16.14 108 SER A C 1
ATOM 731 O O . SER A 1 115 ? -21.462 1.943 7.325 1.00 15.18 108 SER A O 1
ATOM 736 N N . GLN A 1 116 ? -21.310 2.264 9.548 1.00 14.37 109 GLN A N 1
ATOM 737 C CA . GLN A 1 116 ? -22.696 2.711 9.644 1.00 14.37 109 GLN A CA 1
ATOM 738 C C . GLN A 1 116 ? -22.899 4.040 8.927 1.00 13.06 109 GLN A C 1
ATOM 739 O O . GLN A 1 116 ? -23.919 4.240 8.257 1.00 12.28 109 GLN A O 1
ATOM 745 N N . ALA A 1 117 ? -21.934 4.956 9.046 1.00 13.81 110 ALA A N 1
ATOM 746 C CA . ALA A 1 117 ? -22.036 6.229 8.338 1.00 10.55 110 ALA A CA 1
ATOM 747 C C . ALA A 1 117 ? -22.038 6.020 6.829 1.00 11.49 110 ALA A C 1
ATOM 748 O O . ALA A 1 117 ? -22.791 6.682 6.104 1.00 11.37 110 ALA A O 1
ATOM 750 N N . ARG A 1 118 ? -21.206 5.096 6.340 1.00 12.19 111 ARG A N 1
ATOM 751 C CA . ARG A 1 118 ? -21.184 4.799 4.912 1.00 11.91 111 ARG A CA 1
ATOM 752 C C . ARG A 1 118 ? -22.493 4.158 4.467 1.00 12.92 111 ARG A C 1
ATOM 753 O O . ARG A 1 118 ? -22.989 4.442 3.369 1.00 11.89 111 ARG A O 1
ATOM 761 N N . SER A 1 119 ? -23.072 3.300 5.310 1.00 12.31 112 SER A N 1
ATOM 762 C CA A SER A 1 119 ? -24.367 2.712 4.985 0.57 13.68 112 SER A CA 1
ATOM 763 C CA B SER A 1 119 ? -24.367 2.712 4.985 0.43 13.69 112 SER A CA 1
ATOM 764 C C . SER A 1 119 ? -25.462 3.771 4.967 1.00 10.90 112 SER A C 1
ATOM 765 O O . SER A 1 119 ? -26.346 3.744 4.102 1.00 12.97 112 SER A O 1
ATOM 770 N N . ASN A 1 120 ? -25.417 4.715 5.913 1.00 11.50 113 ASN A N 1
ATOM 771 C CA . ASN A 1 120 ? -26.403 5.791 5.940 1.00 8.95 113 ASN A CA 1
ATOM 772 C C . ASN A 1 120 ? -26.342 6.627 4.668 1.00 10.30 113 ASN A C 1
ATOM 773 O O . ASN A 1 120 ? -27.379 7.047 4.141 1.00 9.44 113 ASN A O 1
ATOM 778 N N . GLU A 1 121 ? -25.130 6.888 4.168 1.00 9.44 114 GLU A N 1
ATOM 779 C CA . GLU A 1 121 ? -24.985 7.660 2.938 1.00 8.64 114 GLU A CA 1
ATOM 780 C C . GLU A 1 121 ? -25.641 6.954 1.761 1.00 9.03 114 GLU A C 1
ATOM 781 O O . GLU A 1 121 ? -26.324 7.589 0.949 1.00 9.67 114 GLU A O 1
ATOM 787 N N . ARG A 1 122 ? -25.435 5.639 1.647 1.00 9.88 115 ARG A N 1
ATOM 788 C CA . ARG A 1 122 ? -26.068 4.886 0.571 1.00 10.51 115 ARG A CA 1
ATOM 789 C C . ARG A 1 122 ? -27.583 4.892 0.723 1.00 10.38 115 ARG A C 1
ATOM 790 O O . ARG A 1 122 ? -28.313 5.035 -0.264 1.00 11.02 115 ARG A O 1
ATOM 798 N N . TRP A 1 123 ? -28.069 4.748 1.959 1.00 9.71 116 TRP A N 1
ATOM 799 C CA . TRP A 1 123 ? -29.505 4.799 2.216 1.00 9.42 116 TRP A CA 1
ATOM 800 C C . TRP A 1 123 ? -30.099 6.127 1.765 1.00 8.75 116 TRP A C 1
ATOM 801 O O . TRP A 1 123 ? -31.165 6.161 1.137 1.00 9.89 116 TRP A O 1
ATOM 812 N N . ALA A 1 124 ? -29.418 7.232 2.068 1.00 8.05 117 ALA A N 1
ATOM 813 C CA . ALA A 1 124 ? -29.908 8.541 1.657 1.00 7.62 117 ALA A CA 1
ATOM 814 C C . ALA A 1 124 ? -29.826 8.715 0.145 1.00 8.23 117 ALA A C 1
ATOM 815 O O . ALA A 1 124 ? -30.739 9.278 -0.469 1.00 9.70 117 ALA A O 1
ATOM 817 N N . ARG A 1 125 ? -28.740 8.239 -0.471 1.00 8.91 118 ARG A N 1
ATOM 818 C CA . ARG A 1 125 ? -28.571 8.418 -1.911 1.00 9.68 118 ARG A CA 1
ATOM 819 C C . ARG A 1 125 ? -29.643 7.669 -2.694 1.00 9.75 118 ARG A C 1
ATOM 820 O O . ARG A 1 125 ? -30.174 8.188 -3.683 1.00 11.16 118 ARG A O 1
ATOM 828 N N . GLU A 1 126 ? -29.977 6.447 -2.267 1.00 9.93 119 GLU A N 1
ATOM 829 C CA . GLU A 1 126 ? -31.053 5.699 -2.908 1.00 10.65 119 GLU A CA 1
ATOM 830 C C . GLU A 1 126 ? -32.374 6.453 -2.875 1.00 10.31 119 GLU A C 1
ATOM 831 O O . GLU A 1 126 ? -33.250 6.186 -3.707 1.00 11.05 119 GLU A O 1
ATOM 837 N N . ARG A 1 127 ? -32.534 7.385 -1.938 1.00 10.47 120 ARG A N 1
ATOM 838 C CA . ARG A 1 127 ? -33.752 8.166 -1.792 1.00 9.33 120 ARG A CA 1
ATOM 839 C C . ARG A 1 127 ? -33.608 9.581 -2.335 1.00 10.60 120 ARG A C 1
ATOM 840 O O . ARG A 1 127 ? -34.533 10.388 -2.191 1.00 10.64 120 ARG A O 1
ATOM 848 N N . GLY A 1 128 ? -32.477 9.898 -2.960 1.00 9.37 121 GLY A N 1
ATOM 849 C CA . GLY A 1 128 ? -32.300 11.199 -3.570 1.00 11.16 121 GLY A CA 1
ATOM 850 C C . GLY A 1 128 ? -31.896 12.300 -2.621 1.00 9.06 121 GLY A C 1
ATOM 851 O O . GLY A 1 128 ? -32.043 13.478 -2.959 1.00 9.95 121 GLY A O 1
ATOM 852 N N . ALA A 1 129 ? -31.393 11.956 -1.441 1.00 8.99 122 ALA A N 1
ATOM 853 C CA . ALA A 1 129 ? -30.973 12.936 -0.454 1.00 8.05 122 ALA A CA 1
ATOM 854 C C . ALA A 1 129 ? -29.454 12.960 -0.353 1.00 8.03 122 ALA A C 1
ATOM 855 O O . ALA A 1 129 ? -28.786 11.936 -0.525 1.00 11.98 122 ALA A O 1
ATOM 857 N N . GLU A 1 130 ? -28.916 14.148 -0.087 1.00 10.36 123 GLU A N 1
ATOM 858 C CA . GLU A 1 130 ? -27.511 14.284 0.256 1.00 9.71 123 GLU A CA 1
ATOM 859 C C . GLU A 1 130 ? -27.306 13.943 1.729 1.00 9.55 123 GLU A C 1
ATOM 860 O O . GLU A 1 130 ? -28.223 14.041 2.549 1.00 10.99 123 GLU A O 1
ATOM 866 N N . TYR A 1 131 ? -26.086 13.528 2.064 1.00 9.10 124 TYR A N 1
ATOM 867 C CA . TYR A 1 131 ? -25.808 13.031 3.404 1.00 9.03 124 TYR A CA 1
ATOM 868 C C . TYR A 1 131 ? -24.487 13.580 3.914 1.00 10.62 124 TYR A C 1
ATOM 869 O O . TYR A 1 131 ? -23.474 13.535 3.209 1.00 12.52 124 TYR A O 1
ATOM 878 N N . LEU A 1 132 ? -24.506 14.093 5.141 1.00 9.30 125 LEU A N 1
ATOM 879 C CA . LEU A 1 132 ? -23.297 14.473 5.855 1.00 8.37 125 LEU A CA 1
ATOM 880 C C . LEU A 1 132 ? -23.299 13.769 7.201 1.00 9.16 125 LEU A C 1
ATOM 881 O O . LEU A 1 132 ? -24.321 13.753 7.896 1.00 9.67 125 LEU A O 1
ATOM 886 N N . ASP A 1 133 ? -22.166 13.177 7.559 1.00 9.36 126 ASP A N 1
ATOM 887 C CA . ASP A 1 133 ? -21.998 12.564 8.867 1.00 11.50 126 ASP A CA 1
ATOM 888 C C . ASP A 1 133 ? -21.171 13.492 9.743 1.00 11.24 126 ASP A C 1
ATOM 889 O O . ASP A 1 133 ? -20.108 13.964 9.324 1.00 13.89 126 ASP A O 1
ATOM 894 N N . GLY A 1 134 ? -21.665 13.755 10.945 1.00 10.43 127 GLY A N 1
ATOM 895 C CA . GLY A 1 134 ? -20.980 14.635 11.868 1.00 12.17 127 GLY A CA 1
ATOM 896 C C . GLY A 1 134 ? -20.780 13.981 13.220 1.00 11.00 127 GLY A C 1
ATOM 897 O O . GLY A 1 134 ? -21.575 13.151 13.657 1.00 11.30 127 GLY A O 1
ATOM 898 N N . LYS A 1 135 ? -19.692 14.374 13.878 1.00 11.81 128 LYS A N 1
ATOM 899 C CA . LYS A 1 135 ? -19.375 13.909 15.223 1.00 12.68 128 LYS A CA 1
ATOM 900 C C . LYS A 1 135 ? -19.023 15.109 16.087 1.00 13.87 128 LYS A C 1
ATOM 901 O O . LYS A 1 135 ? -18.249 15.976 15.666 1.00 16.06 128 LYS A O 1
ATOM 907 N N . ILE A 1 136 ? -19.585 15.153 17.293 1.00 14.26 129 ILE A N 1
ATOM 908 C CA . ILE A 1 136 ? -19.514 16.324 18.162 1.00 15.33 129 ILE A CA 1
ATOM 909 C C . ILE A 1 136 ? -18.507 16.074 19.275 1.00 21.04 129 ILE A C 1
ATOM 910 O O . ILE A 1 136 ? -18.533 15.022 19.927 1.00 21.86 129 ILE A O 1
ATOM 915 N N . MET A 1 137 ? -17.624 17.045 19.496 1.00 19.82 130 MET A N 1
ATOM 916 C CA . MET A 1 137 ? -16.729 17.067 20.648 1.00 24.22 130 MET A CA 1
ATOM 917 C C . MET A 1 137 ? -17.172 18.212 21.550 1.00 23.47 130 MET A C 1
ATOM 918 O O . MET A 1 137 ? -17.090 19.382 21.161 1.00 23.87 130 MET A O 1
ATOM 923 N N . GLY A 1 138 ? -17.645 17.878 22.744 1.00 21.71 131 GLY A N 1
ATOM 924 C CA . GLY A 1 138 ? -18.104 18.863 23.698 1.00 22.08 131 GLY A CA 1
ATOM 925 C C . GLY A 1 138 ? -19.420 18.463 24.325 1.00 22.96 131 GLY A C 1
ATOM 926 O O . GLY A 1 138 ? -20.044 17.469 23.960 1.00 25.82 131 GLY A O 1
ATOM 927 N N . ASP A 1 139 ? -19.849 19.282 25.296 1.00 23.52 132 ASP A N 1
ATOM 928 C CA . ASP A 1 139 ? -21.041 19.047 26.093 1.00 27.78 132 ASP A CA 1
ATOM 929 C C . ASP A 1 139 ? -22.218 19.858 25.564 1.00 24.88 132 ASP A C 1
ATOM 930 O O . ASP A 1 139 ? -22.032 20.945 25.007 1.00 23.44 132 ASP A O 1
ATOM 935 N N . PRO A 1 140 ? -23.434 19.340 25.729 1.00 24.04 133 PRO A N 1
ATOM 936 C CA . PRO A 1 140 ? -24.631 20.033 25.222 1.00 23.20 133 PRO A CA 1
ATOM 937 C C . PRO A 1 140 ? -24.740 21.470 25.711 1.00 23.03 133 PRO A C 1
ATOM 938 O O . PRO A 1 140 ? -25.112 22.350 24.921 1.00 20.86 133 PRO A O 1
ATOM 942 N N . PRO A 1 141 ? -24.443 21.773 26.986 1.00 25.36 134 PRO A N 1
ATOM 943 C CA . PRO A 1 141 ? -24.529 23.182 27.414 1.00 25.21 134 PRO A CA 1
ATOM 944 C C . PRO A 1 141 ? -23.601 24.118 26.656 1.00 25.50 134 PRO A C 1
ATOM 945 O O . PRO A 1 141 ? -23.797 25.338 26.719 1.00 27.85 134 PRO A O 1
ATOM 949 N N . ASP A 1 142 ? -22.607 23.596 25.939 1.00 23.21 135 ASP A N 1
ATOM 950 C CA . ASP A 1 142 ? -21.653 24.423 25.215 1.00 23.64 135 ASP A CA 1
ATOM 951 C C . ASP A 1 142 ? -21.939 24.492 23.720 1.00 22.84 135 ASP A C 1
ATOM 952 O O . ASP A 1 142 ? -21.144 25.077 22.977 1.00 23.81 135 ASP A O 1
ATOM 957 N N . VAL A 1 143 ? -23.049 23.907 23.260 1.00 21.01 136 VAL A N 1
ATOM 958 C CA . VAL A 1 143 ? -23.387 23.972 21.844 1.00 18.70 136 VAL A CA 1
ATOM 959 C C . VAL A 1 143 ? -23.623 25.422 21.446 1.00 21.76 136 VAL A C 1
ATOM 960 O O . VAL A 1 143 ? -24.248 26.199 22.181 1.00 22.74 136 VAL A O 1
ATOM 964 N N . GLY A 1 144 ? -23.104 25.798 20.280 1.00 19.23 137 GLY A N 1
ATOM 965 C CA . GLY A 1 144 ? -23.186 27.165 19.814 1.00 20.76 137 GLY A CA 1
ATOM 966 C C . GLY A 1 144 ? -22.074 28.069 20.293 1.00 21.29 137 GLY A C 1
ATOM 967 O O . GLY A 1 144 ? -22.126 29.277 20.032 1.00 23.63 137 GLY A O 1
ATOM 968 N N . THR A 1 145 ? -21.080 27.531 20.990 1.00 21.28 138 THR A N 1
ATOM 969 C CA . THR A 1 145 ? -19.946 28.295 21.492 1.00 19.50 138 THR A CA 1
ATOM 970 C C . THR A 1 145 ? -18.648 27.684 20.973 1.00 19.58 138 THR A C 1
ATOM 971 O O . THR A 1 145 ? -18.644 26.660 20.286 1.00 22.40 138 THR A O 1
ATOM 975 N N . SER A 1 146 ? -17.532 28.323 21.327 1.00 21.77 139 SER A N 1
ATOM 976 C CA . SER A 1 146 ? -16.215 27.858 20.909 1.00 24.40 139 SER A CA 1
ATOM 977 C C . SER A 1 146 ? -15.746 26.626 21.671 1.00 24.21 139 SER A C 1
ATOM 978 O O . SER A 1 146 ? -14.664 26.113 21.367 1.00 25.67 139 SER A O 1
ATOM 981 N N . ASN A 1 147 ? -16.512 26.143 22.646 1.00 21.52 140 ASN A N 1
ATOM 982 C CA . ASN A 1 147 ? -16.143 24.959 23.409 1.00 21.63 140 ASN A CA 1
ATOM 983 C C . ASN A 1 147 ? -16.788 23.690 22.867 1.00 20.76 140 ASN A C 1
ATOM 984 O O . ASN A 1 147 ? -16.753 22.653 23.537 1.00 21.63 140 ASN A O 1
ATOM 989 N N . VAL A 1 148 ? -17.373 23.749 21.674 1.00 21.18 141 VAL A N 1
ATOM 990 C CA . VAL A 1 148 ? -17.872 22.575 20.969 1.00 19.08 141 VAL A CA 1
ATOM 991 C C . VAL A 1 148 ? -17.278 22.588 19.568 1.00 22.27 141 VAL A C 1
ATOM 992 O O . VAL A 1 148 ? -17.276 23.628 18.901 1.00 23.65 141 VAL A O 1
ATOM 996 N N . SER A 1 149 ? -16.756 21.443 19.135 1.00 22.87 142 SER A N 1
ATOM 997 C CA . SER A 1 149 ? -16.218 21.279 17.795 1.00 22.73 142 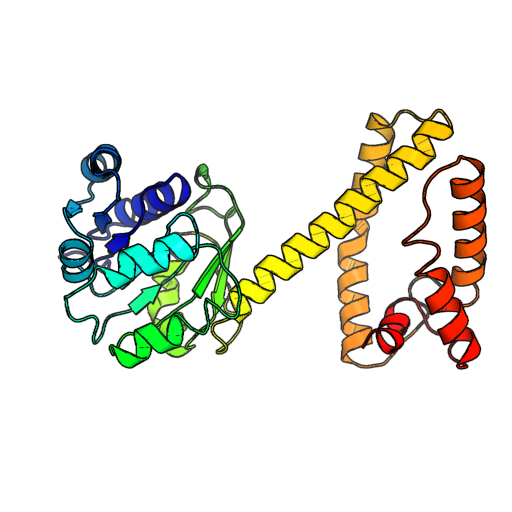SER A CA 1
ATOM 998 C C . SER A 1 149 ? -16.905 20.105 17.113 1.00 19.99 142 SER A C 1
ATOM 999 O O . SER A 1 149 ? -17.278 19.121 17.759 1.00 20.60 142 SER A O 1
ATOM 1002 N N . LEU A 1 150 ? -17.073 20.217 15.798 1.00 19.65 143 LEU A N 1
ATOM 1003 C CA . LEU A 1 150 ? -17.779 19.214 15.013 1.00 18.38 143 LEU A CA 1
ATOM 1004 C C . LEU A 1 150 ? -16.920 18.798 13.830 1.00 21.79 143 LEU A C 1
ATOM 1005 O O . LEU A 1 150 ? -16.349 19.650 13.143 1.00 24.57 143 LEU A O 1
ATOM 1010 N N . SER A 1 151 ? -16.829 17.492 13.600 1.00 18.20 144 SER A N 1
ATOM 1011 C CA . SER A 1 151 ? -16.134 16.931 12.450 1.00 18.58 144 SER A CA 1
ATOM 1012 C C . SER A 1 151 ? -17.159 16.385 11.468 1.00 14.41 144 SER A C 1
ATOM 1013 O O . SER A 1 151 ? -18.116 15.718 11.869 1.00 15.10 144 SER A O 1
ATOM 1016 N N . PHE A 1 152 ? -16.961 16.664 10.180 1.00 15.86 145 PHE A N 1
ATOM 1017 C CA . PHE A 1 152 ? -17.910 16.258 9.154 1.00 15.24 145 PHE A CA 1
ATOM 1018 C C . PHE A 1 152 ? -17.207 15.508 8.032 1.00 15.27 145 PHE A C 1
ATOM 1019 O O . PHE A 1 152 ? -16.040 15.762 7.722 1.00 15.96 145 PHE A O 1
ATOM 1027 N N . SER A 1 153 ? -17.940 14.576 7.428 1.00 12.46 146 SER A N 1
ATOM 1028 C CA . SER A 1 153 ? -17.474 13.865 6.248 1.00 12.56 146 SER A CA 1
ATOM 1029 C C . SER A 1 153 ? -18.671 13.567 5.357 1.00 15.84 146 SER A C 1
ATOM 1030 O O . SER A 1 153 ? -19.817 13.521 5.814 1.00 14.11 146 SER A O 1
ATOM 1033 N N . GLY A 1 154 ? -18.391 13.374 4.073 1.00 13.36 147 GLY A N 1
ATOM 1034 C CA . GLY A 1 154 ? -19.408 13.165 3.069 1.00 16.68 147 GLY A CA 1
ATOM 1035 C C . GLY A 1 154 ? -19.142 14.043 1.868 1.00 19.81 147 GLY A C 1
ATOM 1036 O O . GLY A 1 154 ? -18.021 14.521 1.662 1.00 25.42 147 GLY A O 1
ATOM 1037 N N . SER A 1 155 ? -20.192 14.265 1.079 1.00 27.95 148 SER A N 1
ATOM 1038 C CA A SER A 1 155 ? -20.060 15.053 -0.140 0.71 26.69 148 SER A CA 1
ATOM 1039 C CA B SER A 1 155 ? -20.063 15.054 -0.140 0.29 26.41 148 SER A CA 1
ATOM 1040 C C . SER A 1 155 ? -19.531 16.447 0.171 1.00 24.05 148 SER A C 1
ATOM 1041 O O . SER A 1 155 ? -20.066 17.152 1.031 1.00 28.46 148 SER A O 1
ATOM 1046 N N . ARG A 1 156 ? -18.471 16.841 -0.539 1.00 29.89 149 ARG A N 1
ATOM 1047 C CA . ARG A 1 156 ? -17.871 18.153 -0.318 1.00 30.45 149 ARG A CA 1
ATOM 1048 C C . ARG A 1 156 ? -18.816 19.274 -0.732 1.00 30.22 149 ARG A C 1
ATOM 1049 O O . ARG A 1 156 ? -18.847 20.332 -0.094 1.00 25.47 149 ARG A O 1
ATOM 1057 N N . SER A 1 157 ? -19.589 19.063 -1.800 1.00 33.44 150 SER A N 1
ATOM 1058 C CA . SER A 1 157 ? -20.523 20.091 -2.248 1.00 32.65 150 SER A CA 1
ATOM 1059 C C . SER A 1 157 ? -21.602 20.349 -1.204 1.00 28.59 150 SER A C 1
ATOM 1060 O O . SER A 1 157 ? -22.006 21.498 -0.988 1.00 29.82 150 SER A O 1
ATOM 1063 N N . ALA A 1 158 ? -22.079 19.292 -0.542 1.00 29.28 151 ALA A N 1
ATOM 1064 C CA . ALA A 1 158 ? -23.088 19.468 0.498 1.00 25.16 151 ALA A CA 1
ATOM 1065 C C . ALA A 1 158 ? -22.509 20.178 1.715 1.00 24.96 151 ALA A C 1
ATOM 1066 O O . ALA A 1 158 ? -23.194 20.986 2.354 1.00 22.38 151 ALA A O 1
ATOM 1068 N N . PHE A 1 159 ? -21.251 19.891 2.053 1.00 23.52 152 PHE A N 1
ATOM 1069 C CA . PHE A 1 159 ? -20.623 20.570 3.181 1.00 20.21 152 PHE A CA 1
ATOM 1070 C C . PHE A 1 159 ? -20.409 22.048 2.879 1.00 20.84 152 PHE A C 1
ATOM 1071 O O . PHE A 1 159 ? -20.700 22.911 3.715 1.00 20.16 152 PHE A O 1
ATOM 1079 N N . ASP A 1 160 ? -19.894 22.358 1.686 1.00 21.58 153 ASP A N 1
ATOM 1080 C CA . ASP A 1 160 ? -19.602 23.746 1.343 1.00 24.18 153 ASP A CA 1
ATOM 1081 C C . ASP A 1 160 ? -20.869 24.591 1.323 1.00 22.48 153 ASP A C 1
ATOM 1082 O O . ASP A 1 160 ? -20.865 25.740 1.780 1.00 25.48 153 ASP A O 1
ATOM 1087 N N . ALA A 1 161 ? -21.966 24.037 0.803 1.00 24.01 154 ALA A N 1
ATOM 1088 C CA . ALA A 1 161 ? -23.206 24.796 0.691 1.00 26.53 154 ALA A CA 1
ATOM 1089 C C . ALA A 1 161 ? -23.866 25.050 2.040 1.00 27.30 154 ALA A C 1
ATOM 1090 O O . ALA A 1 161 ? -24.613 26.025 2.173 1.00 30.82 154 ALA A O 1
ATOM 1092 N N . HIS A 1 162 ? -23.611 24.205 3.039 1.00 21.84 155 HIS A N 1
ATOM 1093 C CA . HIS A 1 162 ? -24.283 24.309 4.328 1.00 22.28 155 HIS A CA 1
ATOM 1094 C C . HIS A 1 162 ? -23.322 24.556 5.484 1.00 20.92 155 HIS A C 1
ATOM 1095 O O . HIS A 1 162 ? -23.743 24.496 6.646 1.00 19.82 155 HIS A O 1
ATOM 1102 N N . GLU A 1 163 ? -22.049 24.834 5.202 1.00 20.83 156 GLU A N 1
ATOM 1103 C CA . GLU A 1 163 ? -21.096 25.102 6.276 1.00 20.99 156 GLU A CA 1
ATOM 1104 C C . GLU A 1 163 ? -21.511 26.251 7.190 1.00 20.48 156 GLU A C 1
ATOM 1105 O O . GLU A 1 163 ? -21.325 26.118 8.414 1.00 20.23 156 GLU A O 1
ATOM 1111 N N . PRO A 1 164 ? -22.051 27.377 6.703 1.00 21.19 157 PRO A N 1
ATOM 1112 C CA . PRO A 1 164 ? -22.490 28.424 7.642 1.00 22.01 157 PRO A CA 1
ATOM 1113 C C . PRO A 1 164 ? -23.567 27.964 8.609 1.00 21.44 157 PRO A C 1
ATOM 1114 O O . PRO A 1 164 ? -23.608 28.447 9.748 1.00 23.77 157 PRO A O 1
ATOM 1118 N N . ILE A 1 165 ? -24.444 27.048 8.195 1.00 19.31 158 ILE A N 1
ATOM 1119 C CA . ILE A 1 165 ? -25.444 26.525 9.120 1.00 19.12 158 ILE A CA 1
ATOM 1120 C C . ILE A 1 165 ? -24.785 25.631 10.163 1.00 18.26 158 ILE A C 1
ATOM 1121 O O . ILE A 1 165 ? -25.109 25.699 11.355 1.00 17.86 158 ILE A O 1
ATOM 1126 N N . LEU A 1 166 ? -23.840 24.791 9.736 1.00 14.39 159 LEU A N 1
ATOM 1127 C CA . LEU A 1 166 ? -23.174 23.882 10.664 1.00 15.51 159 LEU A CA 1
ATOM 1128 C C . LEU A 1 166 ? -22.347 24.641 11.696 1.00 16.11 159 LEU A C 1
ATOM 1129 O O . LEU A 1 166 ? -22.274 24.230 12.860 1.00 17.87 159 LEU A O 1
ATOM 1134 N N . ARG A 1 167 ? -21.716 25.748 11.294 1.00 17.89 160 ARG A N 1
ATOM 1135 C CA . ARG A 1 167 ? -20.881 26.494 12.230 1.00 19.76 160 ARG A CA 1
ATOM 1136 C C . ARG A 1 167 ? -21.695 27.241 13.277 1.00 19.07 160 ARG A C 1
ATOM 1137 O O . ARG A 1 167 ? -21.108 27.793 14.213 1.00 20.25 160 ARG A O 1
ATOM 1145 N N . GLU A 1 168 ? -23.023 27.273 13.144 1.00 18.00 161 GLU A N 1
ATOM 1146 C CA . GLU A 1 168 ? -23.868 27.801 14.206 1.00 19.35 161 GLU A CA 1
ATOM 1147 C C . GLU A 1 168 ? -23.865 26.912 15.441 1.00 19.34 161 GLU A C 1
ATOM 1148 O O . G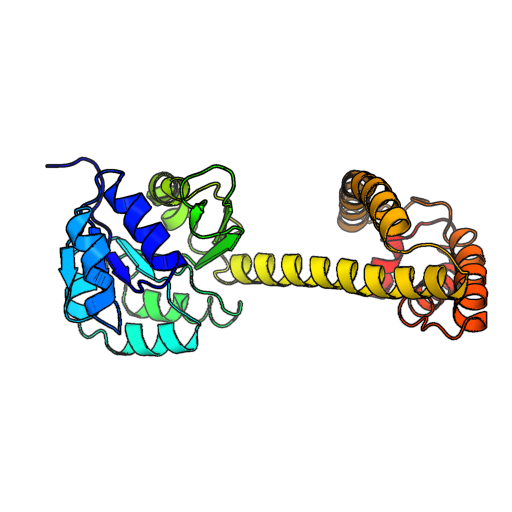LU A 1 168 ? -24.293 27.361 16.509 1.00 21.10 161 GLU A O 1
ATOM 1154 N N . LEU A 1 169 ? -23.395 25.671 15.320 1.00 16.94 162 LEU A N 1
ATOM 1155 C CA . LEU A 1 169 ? -23.324 24.757 16.451 1.00 16.40 162 LEU A CA 1
ATOM 1156 C C . LEU A 1 169 ? -21.967 24.768 17.142 1.00 18.75 162 LEU A C 1
ATOM 1157 O O . LEU A 1 169 ? -21.859 24.270 18.268 1.00 20.81 162 LEU A O 1
ATOM 1162 N N . GLY A 1 170 ? -20.946 25.317 16.502 1.00 18.87 163 GLY A N 1
ATOM 1163 C CA . GLY A 1 170 ? -19.610 25.342 17.059 1.00 20.45 163 GLY A CA 1
ATOM 1164 C C . GLY A 1 170 ? -18.582 25.340 15.945 1.00 18.80 163 GLY A C 1
ATOM 1165 O O . GLY A 1 170 ? -18.898 25.584 14.784 1.00 19.86 163 GLY A O 1
ATOM 1166 N N . GLY A 1 171 ? -17.336 25.069 16.328 1.00 20.70 164 GLY A N 1
ATOM 1167 C CA . GLY A 1 171 ? -16.281 24.924 15.339 1.00 22.86 164 GLY A CA 1
ATOM 1168 C C . GLY A 1 171 ? -16.514 23.696 14.472 1.00 22.17 164 GLY A C 1
ATOM 1169 O O . GLY A 1 171 ? -16.936 22.644 14.950 1.00 24.72 164 GLY A O 1
ATOM 1170 N N A VAL A 1 172 ? -16.266 23.854 13.176 0.45 22.42 165 VAL A N 1
ATOM 1171 N N B VAL A 1 172 ? -16.200 23.830 13.183 0.55 22.30 165 VAL A N 1
ATOM 1172 C CA A VAL A 1 172 ? -16.487 22.780 12.221 0.45 21.26 165 VAL A CA 1
ATOM 1173 C CA B VAL A 1 172 ? -16.531 22.821 12.181 0.55 21.23 165 VAL A CA 1
ATOM 1174 C C A VAL A 1 172 ? -15.193 22.503 11.471 0.45 21.83 165 VAL A C 1
ATOM 1175 C C B VAL A 1 172 ? -15.311 22.548 11.308 0.55 21.66 165 VAL A C 1
ATOM 1176 O O A VAL A 1 172 ? -14.317 23.361 11.338 0.45 23.54 165 VAL A O 1
ATOM 1177 O O B VAL A 1 172 ? -14.592 23.477 10.923 0.55 22.88 165 VAL A O 1
ATOM 1184 N N . ALA A 1 173 ? -15.081 21.270 10.992 1.00 21.07 166 ALA A N 1
ATOM 1185 C CA . ALA A 1 173 ? -13.970 20.853 10.150 1.00 23.01 166 ALA A CA 1
ATOM 1186 C C . ALA A 1 173 ? -14.448 19.738 9.232 1.00 21.86 166 ALA A C 1
ATOM 1187 O O . ALA A 1 173 ? -15.233 18.879 9.644 1.00 21.49 166 ALA A O 1
ATOM 1189 N N . TYR A 1 174 ? -13.981 19.763 7.987 1.00 22.01 167 TYR A N 1
ATOM 1190 C CA . TYR A 1 174 ? -14.338 18.770 6.983 1.00 22.62 167 TYR A CA 1
ATOM 1191 C C . TYR A 1 174 ? -13.174 17.811 6.775 1.00 24.36 167 TYR A C 1
ATOM 1192 O O . TYR A 1 174 ? -12.018 18.234 6.676 1.00 28.02 167 TYR A O 1
ATOM 1201 N N . HIS A 1 175 ? -13.483 16.513 6.703 1.00 21.14 168 HIS A N 1
ATOM 1202 C CA . HIS A 1 175 ? -12.446 15.492 6.686 1.00 24.31 168 HIS A CA 1
ATOM 1203 C C . HIS A 1 175 ? -12.323 14.730 5.374 1.00 25.63 168 HIS A C 1
ATOM 1204 O O . HIS A 1 175 ? -11.295 14.080 5.159 1.00 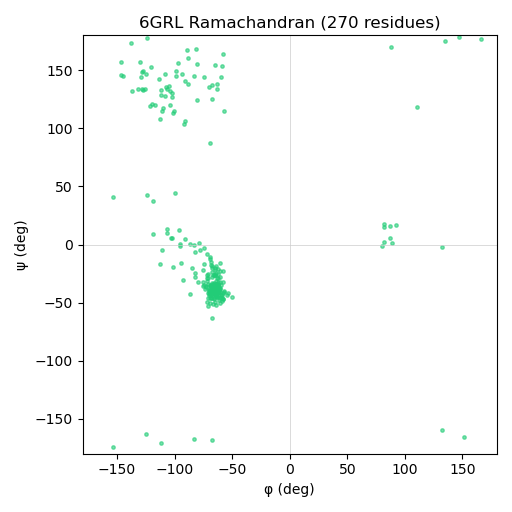28.08 168 HIS A O 1
ATOM 1211 N N . GLY A 1 176 ? -13.315 14.783 4.502 1.00 22.18 169 GLY A N 1
ATOM 1212 C CA . GLY A 1 176 ? -13.180 14.163 3.198 1.00 23.97 169 GLY A CA 1
ATOM 1213 C C . GLY A 1 176 ? -14.501 13.616 2.699 1.00 24.53 169 GLY A C 1
ATOM 1214 O O . GLY A 1 176 ? -15.529 13.684 3.369 1.00 23.34 169 GLY A O 1
ATOM 1215 N N . GLU A 1 177 ? -14.439 13.053 1.488 1.00 24.28 170 GLU A N 1
ATOM 1216 C CA . GLU A 1 177 ? -15.638 12.560 0.817 1.00 23.53 170 GLU A CA 1
ATOM 1217 C C . GLU A 1 177 ? -16.144 11.262 1.431 1.00 21.04 170 GLU A C 1
ATOM 1218 O O . GLU A 1 177 ? -17.358 11.028 1.463 1.00 19.06 170 GLU A O 1
ATOM 1224 N N . ASP A 1 178 ? -15.239 10.405 1.897 1.00 18.34 171 ASP A N 1
ATOM 1225 C CA . ASP A 1 178 ? -15.630 9.167 2.559 1.00 15.99 171 ASP A CA 1
ATOM 1226 C C . ASP A 1 178 ? -16.522 9.481 3.752 1.00 15.26 171 ASP A C 1
ATOM 1227 O O . ASP A 1 178 ? -16.081 10.111 4.718 1.00 13.53 171 ASP A O 1
ATOM 1232 N N . ALA A 1 179 ? -17.779 9.040 3.679 1.00 15.70 172 ALA A N 1
ATOM 1233 C CA . ALA A 1 179 ? -18.759 9.391 4.700 1.00 11.30 172 ALA A CA 1
ATOM 1234 C C . ALA A 1 179 ? -18.367 8.903 6.088 1.00 11.27 172 ALA A C 1
ATOM 1235 O O . ALA A 1 179 ? -18.841 9.464 7.081 1.00 13.77 172 ALA A O 1
ATOM 1237 N N . GLY A 1 180 ? -17.515 7.888 6.183 1.00 12.16 173 GLY A N 1
ATOM 1238 C CA . GLY A 1 180 ? -17.103 7.369 7.470 1.00 11.60 173 GLY A CA 1
ATOM 1239 C C . GLY A 1 180 ? -15.928 8.060 8.123 1.00 13.82 173 GLY A C 1
ATOM 1240 O O . GLY A 1 180 ? -15.532 7.662 9.223 1.00 15.82 173 GLY A O 1
ATOM 1241 N N . LEU A 1 181 ? -15.363 9.097 7.497 1.00 13.53 174 LEU A N 1
ATOM 1242 C CA . LEU A 1 181 ? -14.128 9.686 8.011 1.00 15.10 174 LEU A CA 1
ATOM 1243 C C . LEU A 1 181 ? -14.340 10.424 9.327 1.00 15.98 174 LEU A C 1
ATOM 1244 O O . LEU A 1 181 ? -13.442 10.429 10.178 1.00 14.77 174 LEU A O 1
ATOM 1249 N N . ALA A 1 182 ? -15.498 11.063 9.513 1.00 14.25 175 ALA A N 1
ATOM 1250 C CA . ALA A 1 182 ? -15.764 11.732 10.783 1.00 14.56 175 ALA A CA 1
ATOM 1251 C C . ALA A 1 182 ? -15.847 10.723 11.920 1.00 13.94 175 ALA A C 1
ATOM 1252 O O . ALA A 1 182 ? -15.373 10.986 13.033 1.00 14.04 175 ALA A O 1
ATOM 1254 N N . ALA A 1 183 ? -16.436 9.555 11.653 1.00 13.41 176 ALA A N 1
ATOM 1255 C CA . ALA A 1 183 ? -16.483 8.498 12.657 1.00 12.98 176 ALA A CA 1
ATOM 1256 C C . ALA A 1 183 ? -15.093 7.937 12.931 1.00 12.62 176 ALA A C 1
ATOM 1257 O O . ALA A 1 183 ? -14.773 7.593 14.075 1.00 15.79 176 ALA A O 1
ATOM 1259 N N . VAL A 1 184 ? -14.258 7.829 11.893 1.00 13.15 177 VAL A N 1
ATOM 1260 C CA . VAL A 1 184 ? -12.873 7.405 12.089 1.00 14.55 177 VAL A CA 1
ATOM 1261 C C . VAL A 1 184 ? -12.144 8.393 12.989 1.00 14.77 177 VAL A C 1
ATOM 1262 O O . VAL A 1 184 ? -11.454 8.005 13.939 1.00 17.37 177 VAL A O 1
ATOM 1266 N N . GLU A 1 185 ? -12.289 9.688 12.698 1.00 16.09 178 GLU A N 1
ATOM 1267 C CA . GLU A 1 185 ? -11.632 10.717 13.497 1.00 16.99 178 GLU A CA 1
ATOM 1268 C C . GLU A 1 185 ? -12.063 10.638 14.956 1.00 16.47 178 GLU A C 1
ATOM 1269 O O . GLU A 1 185 ? -11.228 10.693 15.867 1.00 17.97 178 GLU A O 1
ATOM 1275 N N . PHE A 1 186 ? -13.368 10.497 15.194 1.00 14.67 179 PHE A N 1
ATOM 1276 C CA . PHE A 1 186 ? -13.879 10.472 16.561 1.00 15.24 179 PHE A CA 1
ATOM 1277 C C . PHE A 1 186 ? -13.350 9.265 17.327 1.00 16.13 179 PHE A C 1
ATOM 1278 O O . PHE A 1 186 ? -12.800 9.406 18.425 1.00 17.15 179 PHE A O 1
ATOM 1286 N N . LEU A 1 187 ? -13.509 8.066 16.760 1.00 15.45 180 LEU A N 1
ATOM 1287 C CA . LEU A 1 187 ? -13.095 6.858 17.467 1.00 15.22 180 LEU A CA 1
ATOM 1288 C C . LEU A 1 187 ? -11.588 6.830 17.689 1.00 16.70 180 LEU A C 1
ATOM 1289 O O . LEU A 1 187 ? -11.115 6.344 18.723 1.00 17.06 180 LEU A O 1
ATOM 1294 N N . ALA A 1 188 ? -10.814 7.345 16.732 1.00 15.48 181 ALA A N 1
ATOM 1295 C CA . ALA A 1 188 ? -9.364 7.342 16.893 1.00 15.60 181 ALA A CA 1
ATOM 1296 C C . ALA A 1 188 ? -8.925 8.317 17.977 1.00 15.81 181 ALA A C 1
ATOM 1297 O O . ALA A 1 188 ? -8.058 7.990 18.796 1.00 15.61 181 ALA A O 1
ATOM 1299 N N . GLN A 1 189 ? -9.506 9.520 17.995 1.00 15.93 182 GLN A N 1
ATOM 1300 C CA . GLN A 1 189 ? -9.154 10.490 19.028 1.00 16.58 182 GLN A CA 1
ATOM 1301 C C . GLN A 1 189 ? -9.544 9.986 20.410 1.00 16.16 182 GLN A C 1
ATOM 1302 O O . GLN A 1 189 ? -8.799 10.169 21.380 1.00 16.02 182 GLN A O 1
ATOM 1308 N N . VAL A 1 190 ? -10.712 9.349 20.521 1.00 17.13 183 VAL A N 1
ATOM 1309 C CA . VAL A 1 190 ? -11.145 8.808 21.806 1.00 13.73 183 VAL A CA 1
ATOM 1310 C C . VAL A 1 190 ? -10.232 7.667 22.239 1.00 15.84 183 VAL A C 1
ATOM 1311 O O . VAL A 1 190 ? -9.847 7.577 23.411 1.00 16.14 183 VAL A O 1
ATOM 1315 N N . ALA A 1 191 ? -9.872 6.781 21.306 1.00 15.02 184 ALA A N 1
ATOM 1316 C CA . ALA A 1 191 ? -8.959 5.689 21.635 1.00 14.29 184 ALA A CA 1
ATOM 1317 C C . ALA A 1 191 ? -7.621 6.219 22.130 1.00 15.96 184 ALA A C 1
ATOM 1318 O O . ALA A 1 191 ? -7.079 5.723 23.124 1.00 14.43 184 ALA A O 1
ATOM 1320 N N . MET A 1 192 ? -7.074 7.227 21.443 1.00 14.83 185 MET A N 1
ATOM 1321 C CA . MET A 1 192 ? -5.821 7.837 21.876 1.00 15.73 185 MET A CA 1
ATOM 1322 C C . MET A 1 192 ? -5.931 8.374 23.297 1.00 14.63 185 MET A C 1
ATOM 1323 O O . MET A 1 192 ? -4.995 8.242 24.095 1.00 16.68 185 MET A O 1
ATOM 1328 N N . GLY A 1 193 ? -7.072 8.977 23.633 1.00 15.60 186 GLY A N 1
ATOM 1329 C CA . GLY A 1 193 ? -7.267 9.460 24.988 1.00 16.78 186 GLY A CA 1
ATOM 1330 C C . GLY A 1 193 ? -7.253 8.343 26.012 1.00 17.23 186 GLY A C 1
ATOM 1331 O O . GLY A 1 193 ? -6.681 8.488 27.095 1.00 16.57 186 GLY A O 1
ATOM 1332 N N . TYR A 1 194 ? -7.873 7.208 25.682 1.00 16.24 187 TYR A N 1
ATOM 1333 C CA . TYR A 1 194 ? -7.882 6.087 26.613 1.00 13.63 187 TYR A CA 1
ATOM 1334 C C . TYR A 1 194 ? -6.515 5.421 26.706 1.00 14.59 187 TYR A C 1
ATOM 1335 O O . TYR A 1 194 ? -6.165 4.889 27.765 1.00 15.39 187 TYR A O 1
ATOM 1344 N N . GLU A 1 195 ? -5.734 5.431 25.619 1.00 14.19 188 GLU A N 1
ATOM 1345 C CA . GLU A 1 195 ? -4.341 4.994 25.707 1.00 13.67 188 GLU A CA 1
ATOM 1346 C C . GLU A 1 195 ? -3.583 5.831 26.730 1.00 15.84 188 GLU A C 1
ATOM 1347 O O . GLU A 1 195 ? -2.847 5.298 27.570 1.00 15.25 188 GLU A O 1
ATOM 1353 N N . LEU A 1 196 ? -3.753 7.153 26.662 1.00 16.70 189 LEU A N 1
ATOM 1354 C CA . LEU A 1 196 ? -3.108 8.053 27.612 1.00 18.07 189 LEU A CA 1
ATOM 1355 C C . LEU A 1 196 ? -3.605 7.805 29.030 1.00 16.94 189 LEU A C 1
ATOM 1356 O O . LEU A 1 196 ? -2.813 7.782 29.981 1.00 15.52 189 LEU A O 1
ATOM 1361 N N . LEU A 1 197 ? -4.915 7.613 29.191 1.00 17.15 190 LEU A N 1
ATOM 1362 C CA . LEU A 1 197 ? -5.499 7.568 30.527 1.00 18.42 190 LEU A CA 1
ATOM 1363 C C . LEU A 1 197 ? -5.159 6.270 31.249 1.00 15.56 190 LEU A C 1
ATOM 1364 O O . LEU A 1 197 ? -4.915 6.279 32.462 1.00 17.86 190 LEU A O 1
ATOM 1369 N N . ILE A 1 198 ? -5.140 5.143 30.535 1.00 14.44 191 ILE A N 1
ATOM 1370 C CA . ILE A 1 198 ? -4.797 3.884 31.191 1.00 15.26 191 ILE A CA 1
ATOM 1371 C C . ILE A 1 198 ? -3.304 3.833 31.498 1.00 16.96 191 ILE A C 1
ATOM 1372 O O . ILE A 1 198 ? -2.889 3.310 32.539 1.00 14.44 191 ILE A O 1
ATOM 1377 N N . GLY A 1 199 ? -2.471 4.387 30.613 1.00 15.01 192 GLY A N 1
ATOM 1378 C CA . GLY A 1 199 ? -1.065 4.537 30.943 1.00 14.69 192 GLY A CA 1
ATOM 1379 C C . GLY A 1 199 ? -0.854 5.452 32.131 1.00 15.58 192 GLY A C 1
ATOM 1380 O O . GLY A 1 199 ? 0.057 5.236 32.934 1.00 15.17 192 GLY A O 1
ATOM 1381 N N . PHE A 1 200 ? -1.704 6.471 32.267 1.00 18.15 193 PHE A N 1
ATOM 1382 C CA . PHE A 1 200 ? -1.647 7.361 33.421 1.00 16.95 193 PHE A CA 1
ATOM 1383 C C . PHE A 1 200 ? -1.930 6.603 34.713 1.00 16.64 193 PHE A C 1
ATOM 1384 O O . PHE A 1 200 ? -1.214 6.761 35.709 1.00 15.29 193 PHE A O 1
ATOM 1392 N N . LEU A 1 201 ? -2.967 5.759 34.711 1.00 17.71 194 LEU A N 1
ATOM 1393 C CA . LEU A 1 201 ? -3.303 5.000 35.912 1.00 17.49 194 LEU A CA 1
ATOM 1394 C C . LEU A 1 201 ? -2.179 4.046 36.298 1.00 18.43 194 LEU A C 1
ATOM 1395 O O . LEU A 1 201 ? -1.816 3.949 37.476 1.00 19.23 194 LEU A O 1
ATOM 1400 N N . HIS A 1 202 ? -1.618 3.328 35.322 1.00 17.58 195 HIS A N 1
ATOM 1401 C CA . HIS A 1 202 ? -0.513 2.423 35.622 1.00 17.74 195 HIS A CA 1
ATOM 1402 C C . HIS A 1 202 ? 0.703 3.176 36.145 1.00 16.77 195 HIS A C 1
ATOM 1403 O O . HIS A 1 202 ? 1.427 2.662 37.005 1.00 18.63 195 HIS A O 1
ATOM 1410 N N . THR A 1 203 ? 0.941 4.391 35.645 1.00 15.71 196 THR A N 1
ATOM 1411 C CA . THR A 1 203 ? 2.033 5.204 36.172 1.00 15.96 196 THR A CA 1
ATOM 1412 C C . THR A 1 203 ? 1.778 5.585 37.626 1.00 15.35 196 THR A C 1
ATOM 1413 O O . THR A 1 203 ? 2.706 5.598 38.445 1.00 18.75 196 THR A O 1
ATOM 1417 N N . LEU A 1 204 ? 0.524 5.894 37.964 1.00 16.57 197 LEU A N 1
ATOM 1418 C CA . LEU A 1 204 ? 0.179 6.157 39.358 1.00 17.85 197 LEU A CA 1
ATOM 1419 C C . LEU A 1 204 ? 0.429 4.929 40.223 1.00 21.06 197 LEU A C 1
ATOM 1420 O O . LEU A 1 204 ? 0.830 5.052 41.387 1.00 21.94 197 LEU A O 1
ATOM 1425 N N . SER A 1 205 ? 0.197 3.735 39.671 1.00 16.81 198 SER A N 1
ATOM 1426 C CA . SER A 1 205 ? 0.481 2.510 40.411 1.00 17.38 198 SER A CA 1
ATOM 1427 C C . SER A 1 205 ? 1.961 2.408 40.760 1.00 18.56 198 SER A C 1
ATOM 1428 O O . SER A 1 205 ? 2.319 1.948 41.851 1.00 20.33 198 SER A O 1
ATOM 1431 N N . VAL A 1 206 ? 2.835 2.839 39.849 1.00 18.52 199 VAL A N 1
ATOM 1432 C CA . VAL A 1 206 ? 4.271 2.765 40.105 1.00 17.96 199 VAL A CA 1
ATOM 1433 C C . VAL A 1 206 ? 4.655 3.675 41.266 1.00 18.15 199 VAL A C 1
ATOM 1434 O O . VAL A 1 206 ? 5.346 3.255 42.201 1.00 21.00 199 VAL A O 1
ATOM 1438 N N . VAL A 1 207 ? 4.211 4.934 41.227 1.00 17.39 200 VAL A N 1
ATOM 1439 C CA . VAL A 1 207 ? 4.632 5.880 42.257 1.00 18.56 200 VAL A CA 1
ATOM 1440 C C . VAL A 1 207 ? 3.965 5.570 43.589 1.00 18.48 200 VAL A C 1
ATOM 1441 O O . VAL A 1 207 ? 4.527 5.861 44.652 1.00 21.47 200 VAL A O 1
ATOM 1445 N N . HIS A 1 208 ? 2.768 4.978 43.567 1.00 20.14 201 HIS A N 1
ATOM 1446 C CA . HIS A 1 208 ? 2.112 4.614 44.818 1.00 21.96 201 HIS A CA 1
ATOM 1447 C C . HIS A 1 208 ? 2.881 3.516 45.540 1.00 23.77 201 HIS A C 1
ATOM 1448 O O . HIS A 1 208 ? 3.014 3.548 46.769 1.00 25.66 201 HIS A O 1
ATOM 1455 N N . ALA A 1 209 ? 3.399 2.538 44.792 1.00 20.62 202 ALA A N 1
ATOM 1456 C CA . ALA A 1 209 ? 4.208 1.488 45.396 1.00 19.44 202 ALA A CA 1
ATOM 1457 C C . ALA A 1 209 ? 5.502 2.030 45.986 1.00 24.33 202 ALA A C 1
ATOM 1458 O O . ALA A 1 209 ? 6.109 1.369 46.836 1.00 26.74 202 ALA A O 1
ATOM 1460 N N . GLU A 1 210 ? 5.935 3.214 45.557 1.00 23.34 203 GLU A N 1
ATOM 1461 C CA . GLU A 1 210 ? 7.141 3.844 46.073 1.00 22.94 203 GLU A CA 1
ATOM 1462 C C . GLU A 1 210 ? 6.860 4.837 47.194 1.00 22.77 203 GLU A C 1
ATOM 1463 O O . GLU A 1 210 ? 7.801 5.454 47.703 1.00 24.16 203 GLU A O 1
ATOM 1469 N N . GLY A 1 211 ? 5.600 5.009 47.584 1.00 26.09 204 GLY A N 1
ATOM 1470 C CA . GLY A 1 211 ? 5.255 5.920 48.657 1.00 28.13 204 GLY A CA 1
ATOM 1471 C C . GLY A 1 211 ? 5.019 7.352 48.240 1.00 28.05 204 GLY A C 1
ATOM 1472 O O . GLY A 1 211 ? 5.022 8.240 49.101 1.00 28.03 204 GLY A O 1
ATOM 1473 N N . VAL A 1 212 ? 4.815 7.609 46.953 1.00 25.17 205 VAL A N 1
ATOM 1474 C CA . VAL A 1 212 ? 4.590 8.957 46.446 1.00 25.23 205 VAL A CA 1
ATOM 1475 C C . VAL A 1 212 ? 3.101 9.264 46.495 1.00 26.66 205 VAL A C 1
ATOM 1476 O O . VAL A 1 212 ? 2.265 8.415 46.162 1.00 27.41 205 VAL A O 1
ATOM 1480 N N . GLU A 1 213 ? 2.764 10.480 46.920 1.00 27.78 206 GLU A N 1
ATOM 1481 C CA . GLU A 1 213 ? 1.375 10.919 46.920 1.00 28.81 206 GLU A CA 1
ATOM 1482 C C . GLU A 1 213 ? 0.892 11.061 45.481 1.00 27.68 206 GLU A C 1
ATOM 1483 O O . GLU A 1 213 ? 1.510 11.768 44.679 1.00 25.07 206 GLU A O 1
ATOM 1489 N N . VAL A 1 214 ? -0.215 10.390 45.154 1.00 27.76 207 VAL A N 1
ATOM 1490 C CA . VAL A 1 214 ? -0.635 10.300 43.759 1.00 27.36 207 VAL A CA 1
ATOM 1491 C C . VAL A 1 214 ? -1.254 11.605 43.275 1.00 28.25 207 VAL A C 1
ATOM 1492 O O . VAL A 1 214 ? -1.125 11.957 42.095 1.00 26.94 207 VAL A O 1
ATOM 1496 N N . GLU A 1 215 ? -1.931 12.344 44.157 1.00 29.59 208 GLU A N 1
ATOM 1497 C CA . GLU A 1 215 ? -2.615 13.561 43.724 1.00 31.46 208 GLU A CA 1
ATOM 1498 C C . GLU A 1 215 ? -1.620 14.618 43.259 1.00 29.79 208 GLU A C 1
ATOM 1499 O O . GLU A 1 215 ? -1.798 15.227 42.197 1.00 29.35 208 GLU A O 1
ATOM 1505 N N . ALA A 1 216 ? -0.566 14.852 44.043 1.00 29.71 209 ALA A N 1
ATOM 1506 C CA . ALA A 1 216 ? 0.451 15.816 43.636 1.00 28.59 209 ALA A CA 1
ATOM 1507 C C . ALA A 1 216 ? 1.218 15.327 42.415 1.00 27.83 209 ALA A C 1
ATOM 1508 O O . ALA A 1 216 ? 1.563 16.121 41.532 1.00 27.08 209 ALA A O 1
ATOM 1510 N N . PHE A 1 217 ? 1.490 14.021 42.344 1.00 25.53 210 PHE A N 1
ATOM 1511 C CA . PHE A 1 217 ? 2.204 13.478 41.192 1.00 24.51 210 PHE A CA 1
ATOM 1512 C C . PHE A 1 217 ? 1.376 13.605 39.920 1.00 23.27 210 PHE A C 1
ATOM 1513 O O . PHE A 1 217 ? 1.925 13.847 38.839 1.00 21.51 210 PHE A O 1
ATOM 1521 N N . ALA A 1 218 ? 0.055 13.443 40.030 1.00 25.50 211 ALA A N 1
ATOM 1522 C CA . ALA A 1 218 ? -0.807 13.582 38.860 1.00 23.42 211 ALA A CA 1
ATOM 1523 C C . ALA A 1 218 ? -0.731 14.990 38.285 1.00 23.86 211 ALA A C 1
ATOM 1524 O O . ALA A 1 218 ? -0.748 15.170 37.061 1.00 23.32 211 ALA A O 1
ATOM 1526 N N . GLU A 1 219 ? -0.642 16.002 39.151 1.00 23.66 212 GLU A N 1
ATOM 1527 C CA . GLU A 1 219 ? -0.498 17.370 38.666 1.00 27.06 212 GLU A CA 1
ATOM 1528 C C . GLU A 1 219 ? 0.848 17.582 37.985 1.00 24.19 212 GLU A C 1
ATOM 1529 O O . GLU A 1 219 ? 0.943 18.364 37.032 1.00 24.53 212 GLU A O 1
ATOM 1535 N N . ARG A 1 220 ? 1.895 16.899 38.454 1.00 22.46 213 ARG A N 1
ATOM 1536 C CA . ARG A 1 220 ? 3.185 16.984 37.778 1.00 20.32 213 ARG A CA 1
ATOM 1537 C C . ARG A 1 220 ? 3.157 16.261 36.438 1.00 22.18 213 ARG A C 1
ATOM 1538 O O . ARG A 1 220 ? 3.811 16.701 35.485 1.00 26.23 213 ARG A O 1
ATOM 1546 N N . VAL A 1 221 ? 2.406 15.161 36.343 1.00 22.39 214 VAL A N 1
ATOM 1547 C CA . VAL A 1 221 ? 2.214 14.495 35.057 1.00 22.59 214 VAL A CA 1
ATOM 1548 C C . VAL A 1 221 ? 1.503 15.424 34.082 1.00 25.04 214 VAL A C 1
ATOM 1549 O O . VAL A 1 221 ? 1.829 15.464 32.889 1.00 25.96 214 VAL A O 1
ATOM 1553 N N . ALA A 1 222 ? 0.527 16.189 34.578 1.00 24.48 215 ALA A N 1
ATOM 1554 C CA . ALA A 1 222 ? -0.210 17.112 33.721 1.00 26.59 215 ALA A CA 1
ATOM 1555 C C . ALA A 1 222 ? 0.721 18.116 33.055 1.00 26.30 215 ALA A C 1
ATOM 1556 O O . ALA A 1 222 ? 0.566 18.424 31.867 1.00 26.29 215 ALA A O 1
ATOM 1558 N N . GLY A 1 223 ? 1.698 18.636 33.802 1.00 25.17 216 GLY A N 1
ATOM 1559 C CA . GLY A 1 223 ? 2.659 19.551 33.214 1.00 27.51 216 GLY A CA 1
ATOM 1560 C C . GLY A 1 223 ? 3.561 18.891 32.192 1.00 27.19 216 GLY A C 1
ATOM 1561 O O . GLY A 1 223 ? 3.948 19.520 31.203 1.00 28.40 216 GLY A O 1
ATOM 1562 N N . SER A 1 224 ? 3.905 17.619 32.410 1.00 25.19 217 SER A N 1
ATOM 1563 C CA . SER A 1 224 ? 4.740 16.901 31.452 1.00 27.86 217 SER A CA 1
ATOM 1564 C C . SER A 1 224 ? 3.980 16.605 30.164 1.00 27.68 217 SER A C 1
ATOM 1565 O O . SER A 1 224 ? 4.542 16.713 29.068 1.00 28.98 217 SER A O 1
ATOM 1568 N N . VAL A 1 225 ? 2.704 16.229 30.278 1.00 26.84 218 VAL A N 1
ATOM 1569 C CA . VAL A 1 225 ? 1.907 15.897 29.099 1.00 25.78 218 VAL A CA 1
ATOM 1570 C C . VAL A 1 225 ? 1.731 17.115 28.202 1.00 25.55 218 VAL A C 1
ATOM 1571 O O . VAL A 1 225 ? 1.665 16.987 26.973 1.00 24.29 218 VAL A O 1
ATOM 1575 N N . ALA A 1 226 ? 1.686 18.313 28.791 1.00 26.72 219 ALA A N 1
ATOM 1576 C CA . ALA A 1 226 ? 1.489 19.530 28.011 1.00 30.68 219 ALA A CA 1
ATOM 1577 C C . ALA A 1 226 ? 2.614 19.780 27.014 1.00 31.32 219 ALA A C 1
ATOM 1578 O O . ALA A 1 226 ? 2.412 20.520 26.044 1.00 33.16 219 ALA A O 1
ATOM 1580 N N . ALA A 1 227 ? 3.787 19.186 27.221 1.00 29.02 220 ALA A N 1
ATOM 1581 C CA . ALA A 1 227 ? 4.926 19.384 26.334 1.00 28.69 220 ALA A CA 1
ATOM 1582 C C . ALA A 1 227 ? 4.997 18.357 25.210 1.00 28.29 220 ALA A C 1
ATOM 1583 O O . ALA A 1 227 ? 5.965 18.368 24.442 1.00 31.69 220 ALA A O 1
ATOM 1585 N N . TYR A 1 228 ? 4.004 17.483 25.089 1.00 27.32 221 TYR A N 1
ATOM 1586 C CA . TYR A 1 228 ? 4.022 16.410 24.100 1.00 27.40 221 TYR A CA 1
ATOM 1587 C C . TYR A 1 228 ? 3.352 16.753 22.767 1.00 27.57 221 TYR A C 1
ATOM 1588 O O . TYR A 1 228 ? 3.764 16.197 21.740 1.00 26.47 221 TYR A O 1
ATOM 1597 N N . PRO A 1 229 ? 2.327 17.611 22.717 1.00 29.01 222 PRO A N 1
ATOM 1598 C CA . PRO A 1 229 ? 1.730 17.976 21.417 1.00 28.71 222 PRO A CA 1
ATOM 1599 C C . PRO A 1 229 ? 2.766 18.404 20.388 1.00 28.98 222 PRO A C 1
ATOM 1600 O O . PRO A 1 229 ? 2.693 17.956 19.233 1.00 31.81 222 PRO A O 1
ATOM 1604 N N . PRO A 1 230 ? 3.746 19.254 20.733 1.00 31.79 223 PRO A N 1
ATOM 1605 C CA . PRO A 1 230 ? 4.771 19.576 19.723 1.00 32.52 223 PRO A CA 1
ATOM 1606 C C . PRO A 1 230 ? 5.589 18.370 19.295 1.00 32.57 223 PRO A C 1
ATOM 1607 O O . PRO A 1 230 ? 6.064 18.326 18.154 1.00 33.45 223 PRO A O 1
ATOM 1611 N N . LEU A 1 231 ? 5.761 17.383 20.177 1.00 30.51 224 LEU A N 1
ATOM 1612 C CA . LEU A 1 231 ? 6.492 16.174 19.813 1.00 28.47 224 LEU A CA 1
ATOM 1613 C C . LEU A 1 231 ? 5.655 15.259 18.928 1.00 29.06 224 LEU A C 1
ATOM 1614 O O . LEU A 1 231 ? 6.189 14.604 18.026 1.00 29.94 224 LEU A O 1
ATOM 1619 N N . LEU A 1 232 ? 4.343 15.202 19.170 1.00 27.54 225 LEU A N 1
ATOM 1620 C CA . LEU A 1 232 ? 3.477 14.351 18.359 1.00 25.12 225 LEU A CA 1
ATOM 1621 C C . LEU A 1 232 ? 3.387 14.859 16.925 1.00 26.50 225 LEU A C 1
ATOM 1622 O O . LEU A 1 232 ? 3.382 14.064 15.978 1.00 25.74 225 LEU A O 1
ATOM 1627 N N . THR A 1 233 ? 3.310 16.179 16.747 1.00 26.04 226 THR A N 1
ATOM 1628 C CA . THR A 1 233 ? 3.264 16.742 15.402 1.00 27.82 226 THR A CA 1
ATOM 1629 C C . THR A 1 233 ? 4.543 16.432 14.635 1.00 30.48 226 THR A C 1
ATOM 1630 O O . THR A 1 233 ? 4.497 16.098 13.445 1.00 30.42 226 THR A O 1
ATOM 1634 N N . MET A 1 234 ? 5.694 16.525 15.305 1.00 30.87 227 MET A N 1
ATOM 1635 C CA . MET A 1 234 ? 6.960 16.228 14.645 1.00 36.00 227 MET A CA 1
ATOM 1636 C C . MET A 1 234 ? 7.051 14.758 14.254 1.00 31.10 227 MET A C 1
ATOM 1637 O O . MET A 1 234 ? 7.536 14.430 13.165 1.00 30.63 227 MET A O 1
ATOM 1642 N N . MET A 1 235 ? 6.587 13.860 15.127 1.00 28.74 228 MET A N 1
ATOM 1643 C CA . MET A 1 235 ? 6.632 12.436 14.811 1.00 26.77 228 MET A CA 1
ATOM 1644 C C . MET A 1 235 ? 5.736 12.105 13.625 1.00 27.26 228 MET A C 1
ATOM 1645 O O . MET A 1 235 ? 6.078 11.251 12.799 1.00 27.70 228 MET A O 1
ATOM 1650 N N . GLY A 1 236 ? 4.582 12.768 13.525 1.00 27.29 229 GLY A N 1
ATOM 1651 C CA . GLY A 1 236 ? 3.731 12.576 12.366 1.00 28.05 229 GLY A CA 1
ATOM 1652 C C . GLY A 1 236 ? 4.375 13.049 11.079 1.00 30.24 229 GLY A C 1
ATOM 1653 O O . GLY A 1 236 ? 4.158 12.458 10.018 1.00 31.01 229 GLY A O 1
ATOM 1654 N N . LYS A 1 237 ? 5.177 14.114 11.152 1.00 31.41 230 LYS A N 1
ATOM 1655 C CA . LYS A 1 237 ? 5.891 14.584 9.970 1.00 33.70 230 LYS A CA 1
ATOM 1656 C C . LYS A 1 237 ? 6.989 13.608 9.565 1.00 33.99 230 LYS A C 1
ATOM 1657 O O . LYS A 1 237 ? 7.207 13.371 8.372 1.00 35.52 230 LYS A O 1
ATOM 1663 N N . ALA A 1 238 ? 7.691 13.035 10.545 1.00 32.65 231 ALA A N 1
ATOM 1664 C CA . ALA A 1 238 ? 8.732 12.062 10.232 1.00 32.86 231 ALA A CA 1
ATOM 1665 C C . ALA A 1 238 ? 8.138 10.789 9.644 1.00 32.21 231 ALA A C 1
ATOM 1666 O O . ALA A 1 238 ? 8.711 10.196 8.723 1.00 33.26 231 ALA A O 1
ATOM 1668 N N . ILE A 1 239 ? 6.985 10.360 10.161 1.00 30.59 232 ILE A N 1
ATOM 1669 C CA . ILE A 1 239 ? 6.341 9.154 9.652 1.00 33.72 232 ILE A CA 1
ATOM 1670 C C . ILE A 1 239 ? 5.800 9.387 8.246 1.00 36.64 232 ILE A C 1
ATOM 1671 O O . ILE A 1 239 ? 5.936 8.530 7.364 1.00 38.21 232 ILE A O 1
ATOM 1676 N N . GLY A 1 240 ? 5.185 10.548 8.012 1.00 35.13 233 GLY A N 1
ATOM 1677 C CA . GLY A 1 240 ? 4.624 10.828 6.702 1.00 34.46 233 GLY A CA 1
ATOM 1678 C C . GLY A 1 240 ? 5.667 10.961 5.611 1.00 38.25 233 GLY A C 1
ATOM 1679 O O . GLY A 1 240 ? 5.375 10.715 4.437 1.00 41.71 233 GLY A O 1
ATOM 1680 N N . SER A 1 241 ? 6.891 11.345 5.974 1.00 39.66 234 SER A N 1
ATOM 1681 C CA . SER A 1 241 ? 7.960 11.521 5.001 1.00 41.12 234 SER A CA 1
ATOM 1682 C C . SER A 1 241 ? 8.936 10.355 4.953 1.00 40.55 234 SER A C 1
ATOM 1683 O O . SER A 1 241 ? 9.647 10.205 3.953 1.00 43.37 234 SER A O 1
ATOM 1686 N N . GLY A 1 242 ? 8.988 9.530 5.997 1.00 37.81 235 GLY A N 1
ATOM 1687 C CA . GLY A 1 242 ? 9.935 8.439 6.057 1.00 39.63 235 GLY A CA 1
ATOM 1688 C C . GLY A 1 242 ? 11.324 8.823 6.516 1.00 40.91 235 GLY A C 1
ATOM 1689 O O . GLY A 1 242 ? 12.208 7.958 6.549 1.00 41.23 235 GLY A O 1
ATOM 1690 N N . GLU A 1 243 ? 11.548 10.089 6.864 1.00 41.16 236 GLU A N 1
ATOM 1691 C CA . GLU A 1 243 ? 12.842 10.551 7.361 1.00 42.38 236 GLU A CA 1
ATOM 1692 C C . GLU A 1 243 ? 12.824 10.440 8.880 1.00 38.03 236 GLU A C 1
ATOM 1693 O O . GLU A 1 243 ? 12.213 11.261 9.568 1.00 38.63 236 GLU A O 1
ATOM 1699 N N . TYR A 1 244 ? 13.495 9.420 9.406 1.00 36.32 237 TYR A N 1
ATOM 1700 C CA . TYR A 1 244 ? 13.485 9.118 10.830 1.00 33.53 237 TYR A CA 1
ATOM 1701 C C . TYR A 1 244 ? 14.817 9.509 11.454 1.00 34.57 237 TYR A C 1
ATOM 1702 O O . TYR A 1 244 ? 15.881 9.195 10.909 1.00 37.79 237 TYR A O 1
ATOM 1711 N N . GLY A 1 245 ? 14.752 10.192 12.594 1.00 33.24 238 GLY A N 1
ATOM 1712 C CA . GLY A 1 245 ? 15.935 10.590 13.318 1.00 33.76 238 GLY A CA 1
ATOM 1713 C C . GLY A 1 245 ? 15.773 10.384 14.810 1.00 32.00 238 GLY A C 1
ATOM 1714 O O . GLY A 1 245 ? 14.691 10.044 15.298 1.00 30.32 238 GLY A O 1
ATOM 1715 N N . PRO A 1 246 ? 16.853 10.586 15.568 1.00 32.50 239 PRO A N 1
ATOM 1716 C CA . PRO A 1 246 ? 16.781 10.392 17.023 1.00 32.12 239 PRO A CA 1
ATOM 1717 C C . PRO A 1 246 ? 15.933 11.451 17.710 1.00 36.00 239 PRO A C 1
ATOM 1718 O O . PRO A 1 246 ? 16.454 12.473 18.167 1.00 42.06 239 PRO A O 1
ATOM 1722 N N . ASP A 1 247 ? 14.622 11.212 17.791 1.00 31.12 240 ASP A N 1
ATOM 1723 C CA . ASP A 1 247 ? 13.721 12.185 18.402 1.00 33.35 240 ASP A CA 1
ATOM 1724 C C . ASP A 1 247 ? 13.986 12.317 19.898 1.00 33.91 240 ASP A C 1
ATOM 1725 O O . ASP A 1 247 ? 14.364 13.390 20.382 1.00 38.22 240 ASP A O 1
ATOM 1730 N N . LEU A 1 248 ? 13.787 11.236 20.649 1.00 31.74 241 LEU A N 1
ATOM 1731 C CA . LEU A 1 248 ? 14.122 11.186 22.071 1.00 28.55 241 LEU A CA 1
ATOM 1732 C C . LEU A 1 248 ? 15.448 10.476 22.300 1.00 30.06 241 LEU A C 1
ATOM 1733 O O . LEU A 1 248 ? 15.577 9.646 23.205 1.00 28.49 241 LEU A O 1
ATOM 1738 N N . GLY A 1 249 ? 16.451 10.796 21.489 1.00 28.10 242 GLY A N 1
ATOM 1739 C CA . GLY A 1 249 ? 17.693 10.057 21.470 1.00 30.45 242 GLY A CA 1
ATOM 1740 C C . GLY A 1 249 ? 17.633 8.877 20.517 1.00 29.52 242 GLY A C 1
ATOM 1741 O O . GLY A 1 249 ? 16.583 8.509 19.985 1.00 30.50 242 GLY A O 1
ATOM 1742 N N . SER A 1 250 ? 18.799 8.278 20.292 1.00 31.38 243 SER A N 1
ATOM 1743 C CA . SER A 1 250 ? 18.870 7.105 19.435 1.00 31.78 243 SER A CA 1
ATOM 1744 C C . SER A 1 250 ? 18.106 5.945 20.064 1.00 28.91 243 SER A C 1
ATOM 1745 O O . SER A 1 250 ? 17.931 5.877 21.283 1.00 28.46 243 SER A O 1
ATOM 1748 N N . LEU A 1 251 ? 17.646 5.026 19.212 1.00 27.03 244 LEU A N 1
ATOM 1749 C CA . LEU A 1 251 ? 16.907 3.872 19.712 1.00 26.86 244 LEU A CA 1
ATOM 1750 C C . LEU A 1 251 ? 17.765 3.008 20.625 1.00 26.95 244 LEU A C 1
ATOM 1751 O O . LEU A 1 251 ? 17.237 2.344 21.524 1.00 27.37 244 LEU A O 1
ATOM 1756 N N . ARG A 1 252 ? 19.083 2.999 20.410 1.00 26.11 245 ARG A N 1
ATOM 1757 C CA A ARG A 1 252 ? 19.967 2.253 21.299 0.62 26.41 245 ARG A CA 1
ATOM 1758 C CA B ARG A 1 252 ? 19.965 2.251 21.299 0.38 26.41 245 ARG A CA 1
ATOM 1759 C C . ARG A 1 252 ? 19.925 2.818 22.713 1.00 25.36 245 ARG A C 1
ATOM 1760 O O . ARG A 1 252 ? 19.901 2.063 23.692 1.00 25.18 245 ARG A O 1
ATOM 1775 N N . VAL A 1 253 ? 19.912 4.146 22.837 1.00 25.51 246 VAL A N 1
ATOM 1776 C CA . VAL A 1 253 ? 19.829 4.772 24.153 1.00 25.98 246 VAL A CA 1
ATOM 1777 C C . VAL A 1 253 ? 18.458 4.534 24.773 1.00 27.58 246 VAL A C 1
ATOM 1778 O O . VAL A 1 253 ? 18.344 4.238 25.969 1.00 24.98 246 VAL A O 1
ATOM 1782 N N . GLN A 1 254 ? 17.395 4.648 23.971 1.00 22.60 247 GLN A N 1
ATOM 1783 C CA . GLN A 1 254 ? 16.049 4.470 24.507 1.00 21.67 247 GLN A CA 1
ATOM 1784 C C . GLN A 1 254 ? 15.806 3.028 24.935 1.00 26.74 247 GLN A C 1
ATOM 1785 O O . GLN A 1 254 ? 15.130 2.782 25.941 1.00 27.15 247 GLN A O 1
ATOM 1791 N N . ALA A 1 255 ? 16.342 2.061 24.184 1.00 23.62 248 ALA A N 1
ATOM 1792 C CA . ALA A 1 255 ? 16.112 0.658 24.517 1.00 23.10 248 ALA A CA 1
ATOM 1793 C C . ALA A 1 255 ? 16.732 0.300 25.861 1.00 27.98 248 ALA A C 1
ATOM 1794 O O . ALA A 1 255 ? 16.119 -0.410 26.666 1.00 29.16 248 ALA A O 1
ATOM 1796 N N . ALA A 1 256 ? 17.950 0.781 26.121 1.00 25.83 249 ALA A N 1
ATOM 1797 C CA . ALA A 1 256 ? 18.570 0.550 27.422 1.00 29.19 249 ALA A CA 1
ATOM 1798 C C . ALA A 1 256 ? 17.760 1.201 28.536 1.00 29.56 249 ALA A C 1
ATOM 1799 O O . ALA A 1 256 ? 17.657 0.656 29.641 1.00 29.28 249 ALA A O 1
ATOM 1801 N N . LEU A 1 257 ? 17.171 2.367 28.260 1.00 27.82 250 LEU A N 1
ATOM 1802 C CA . LEU A 1 257 ? 16.314 3.013 29.246 1.00 29.06 250 LEU A CA 1
ATOM 1803 C C . LEU A 1 257 ? 15.034 2.222 29.477 1.00 31.25 250 LEU A C 1
ATOM 1804 O O . LEU A 1 257 ? 14.523 2.187 30.602 1.00 33.83 250 LEU A O 1
ATOM 1809 N N . MET A 1 258 ? 14.506 1.580 28.431 1.00 29.05 251 MET A N 1
ATOM 1810 C CA . MET A 1 258 ? 13.288 0.791 28.584 1.00 27.25 251 MET A CA 1
ATOM 1811 C C . MET A 1 258 ? 13.505 -0.385 29.527 1.00 24.08 251 MET A C 1
ATOM 1812 O O . MET A 1 258 ? 12.645 -0.686 30.363 1.00 23.86 251 MET A O 1
ATOM 1817 N N . ASP A 1 259 ? 14.648 -1.065 29.407 1.00 23.72 252 ASP A N 1
ATOM 1818 C CA . ASP A 1 259 ? 14.934 -2.178 30.305 1.00 22.30 252 ASP A CA 1
ATOM 1819 C C . ASP A 1 259 ? 14.985 -1.713 31.755 1.00 23.91 252 ASP A C 1
ATOM 1820 O O . ASP A 1 259 ? 14.523 -2.420 32.659 1.00 24.74 252 ASP A O 1
ATOM 1825 N N . ASP A 1 260 ? 15.537 -0.521 31.994 1.00 26.43 253 ASP A N 1
ATOM 1826 C CA . ASP A 1 260 ? 15.538 0.037 33.342 1.00 25.07 253 ASP A CA 1
ATOM 1827 C C . ASP A 1 260 ? 14.122 0.347 33.809 1.00 24.78 253 ASP A C 1
ATOM 1828 O O . ASP A 1 260 ? 13.799 0.171 34.990 1.00 25.15 253 ASP A O 1
ATOM 1833 N N . LEU A 1 261 ? 13.267 0.813 32.896 1.00 25.01 254 LEU A N 1
ATOM 1834 C CA . LEU A 1 261 ? 11.875 1.083 33.245 1.00 25.48 254 LEU A CA 1
ATOM 1835 C C . LEU A 1 261 ? 11.143 -0.202 33.605 1.00 23.86 254 LEU A C 1
ATOM 1836 O O . LEU A 1 261 ? 10.417 -0.257 34.604 1.00 25.87 254 LEU A O 1
ATOM 1841 N N . ILE A 1 262 ? 11.322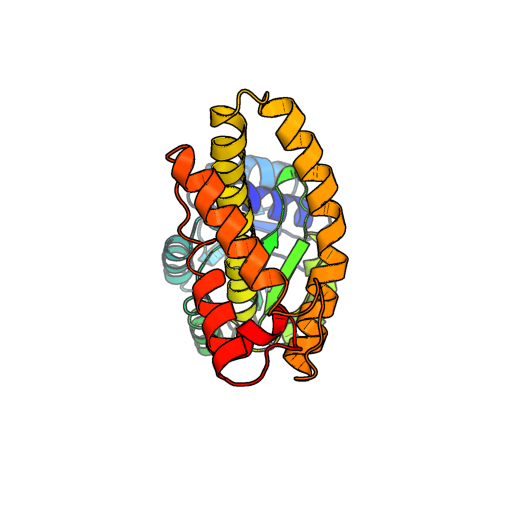 -1.248 32.795 1.00 22.48 255 ILE A N 1
ATOM 1842 C CA . ILE A 1 262 ? 10.634 -2.512 33.040 1.00 19.96 255 ILE A CA 1
ATOM 1843 C C . ILE A 1 262 ? 11.095 -3.125 34.355 1.00 20.65 255 ILE A C 1
ATOM 1844 O O . ILE A 1 262 ? 10.281 -3.606 35.152 1.00 20.59 255 ILE A O 1
ATOM 1849 N N . SER A 1 263 ? 12.406 -3.112 34.606 1.00 21.40 256 SER A N 1
ATOM 1850 C CA . SER A 1 263 ? 12.932 -3.726 35.821 1.00 22.27 256 SER A CA 1
ATOM 1851 C C . SER A 1 263 ? 12.395 -3.036 37.069 1.00 22.46 256 SER A C 1
ATOM 1852 O O . SER A 1 263 ? 12.059 -3.698 38.057 1.00 23.45 256 SER A O 1
ATOM 1855 N N . HIS A 1 264 ? 12.290 -1.705 37.038 1.00 23.07 257 HIS A N 1
ATOM 1856 C CA . HIS A 1 264 ? 11.870 -0.972 38.229 1.00 25.00 257 HIS A CA 1
ATOM 1857 C C . HIS A 1 264 ? 10.406 -1.239 38.562 1.00 24.52 257 HIS A C 1
ATOM 1858 O O . HIS A 1 264 ? 10.073 -1.576 39.704 1.00 24.98 257 HIS A O 1
ATOM 1865 N N . ARG A 1 265 ? 9.513 -1.094 37.579 1.00 23.56 258 ARG A N 1
ATOM 1866 C CA . ARG A 1 265 ? 8.092 -1.268 37.865 1.00 18.94 258 ARG A CA 1
ATOM 1867 C C . ARG A 1 265 ? 7.765 -2.721 38.193 1.00 21.58 258 ARG A C 1
ATOM 1868 O O . ARG A 1 265 ? 6.915 -2.992 39.048 1.00 21.05 258 ARG A O 1
ATOM 1876 N N . GLU A 1 266 ? 8.442 -3.670 37.541 1.00 21.03 259 GLU A N 1
ATOM 1877 C CA . GLU A 1 266 ? 8.184 -5.076 37.833 1.00 22.09 259 GLU A CA 1
ATOM 1878 C C . GLU A 1 266 ? 8.715 -5.471 39.205 1.00 23.89 259 GLU A C 1
ATOM 1879 O O . GLU A 1 266 ? 8.163 -6.375 39.843 1.00 24.70 259 GLU A O 1
ATOM 1885 N N . SER A 1 267 ? 9.772 -4.805 39.680 1.00 22.31 260 SER A N 1
ATOM 1886 C CA . SER A 1 267 ? 10.250 -5.039 41.038 1.00 24.46 260 SER A CA 1
ATOM 1887 C C . SER A 1 267 ? 9.252 -4.558 42.083 1.00 26.26 260 SER A C 1
ATOM 1888 O O . SER A 1 267 ? 9.338 -4.973 43.243 1.00 30.03 260 SER A O 1
ATOM 1891 N N . LEU A 1 268 ? 8.318 -3.692 41.696 1.00 24.20 261 LEU A N 1
ATOM 1892 C CA . LEU A 1 268 ? 7.250 -3.229 42.570 1.00 23.49 261 LEU A CA 1
ATOM 1893 C C . LEU A 1 268 ? 5.966 -4.026 42.396 1.00 25.09 261 LEU A C 1
ATOM 1894 O O . LEU A 1 268 ? 4.986 -3.758 43.097 1.00 27.39 261 LEU A O 1
ATOM 1899 N N . GLY A 1 269 ? 5.947 -4.994 41.483 1.00 23.38 262 GLY A N 1
ATOM 1900 C CA . GLY A 1 269 ? 4.750 -5.761 41.217 1.00 22.37 262 GLY A CA 1
ATOM 1901 C C . GLY A 1 269 ? 3.761 -5.096 40.288 1.00 23.18 262 GLY A C 1
ATOM 1902 O O . GLY A 1 269 ? 2.608 -5.535 40.221 1.00 25.02 262 GLY A O 1
ATOM 1903 N N . VAL A 1 270 ? 4.173 -4.055 39.571 1.00 21.00 263 VAL A N 1
ATOM 1904 C CA . VAL A 1 270 ? 3.298 -3.323 38.664 1.00 19.66 263 VAL A CA 1
ATOM 1905 C C . VAL A 1 270 ? 3.445 -3.898 37.262 1.00 20.46 263 VAL A C 1
ATOM 1906 O O . VAL A 1 270 ? 4.517 -4.370 36.868 1.00 20.69 263 VAL A O 1
ATOM 1910 N N . GLU A 1 271 ? 2.347 -3.876 36.506 1.00 19.74 264 GLU A N 1
ATOM 1911 C CA . GLU A 1 271 ? 2.343 -4.356 35.131 1.00 18.95 264 GLU A CA 1
ATOM 1912 C C . GLU A 1 271 ? 3.366 -3.603 34.283 1.00 17.15 264 GLU A C 1
ATOM 1913 O O . GLU A 1 271 ? 3.854 -2.529 34.646 1.00 18.46 264 GLU A O 1
ATOM 1919 N N . ALA A 1 272 ? 3.669 -4.176 33.118 1.00 18.84 265 ALA A N 1
ATOM 1920 C CA . ALA A 1 272 ? 4.617 -3.569 32.191 1.00 17.93 265 ALA A CA 1
ATOM 1921 C C . ALA A 1 272 ? 4.310 -4.006 30.764 1.00 19.00 265 ALA A C 1
ATOM 1922 O O . ALA A 1 272 ? 5.218 -4.293 29.977 1.00 21.03 265 ALA A O 1
ATOM 1924 N N . VAL A 1 273 ? 3.023 -4.053 30.414 1.00 17.97 266 VAL A N 1
ATOM 1925 C CA . VAL A 1 273 ? 2.621 -4.582 29.113 1.00 18.85 266 VAL A CA 1
ATOM 1926 C C . VAL A 1 273 ? 3.109 -3.675 27.988 1.00 19.04 266 VAL A C 1
ATOM 1927 O O . VAL A 1 273 ? 3.735 -4.137 27.026 1.00 18.04 266 VAL A O 1
ATOM 1931 N N . ARG A 1 274 ? 2.830 -2.373 28.086 1.00 16.66 267 ARG A N 1
ATOM 1932 C CA . ARG A 1 274 ? 3.251 -1.457 27.029 1.00 16.73 267 ARG A CA 1
ATOM 1933 C C . ARG A 1 274 ? 4.758 -1.232 27.054 1.00 17.26 267 ARG A C 1
ATOM 1934 O O . ARG A 1 274 ? 5.386 -1.089 25.999 1.00 17.78 267 ARG A O 1
ATOM 1942 N N . MET A 1 275 ? 5.358 -1.190 28.246 1.00 17.22 268 MET A N 1
ATOM 1943 C CA . MET A 1 275 ? 6.800 -0.976 28.329 1.00 17.75 268 MET A CA 1
ATOM 1944 C C . MET A 1 275 ? 7.563 -2.140 27.709 1.00 18.72 268 MET A C 1
ATOM 1945 O O . MET A 1 275 ? 8.534 -1.932 26.971 1.00 19.29 268 MET A O 1
ATOM 1950 N N . ARG A 1 276 ? 7.132 -3.373 27.985 1.00 19.02 269 ARG A N 1
ATOM 1951 C CA . ARG A 1 276 ? 7.757 -4.531 27.354 1.00 20.08 269 ARG A CA 1
ATOM 1952 C C . ARG A 1 276 ? 7.489 -4.563 25.856 1.00 20.38 269 ARG A C 1
ATOM 1953 O O . ARG A 1 276 ? 8.351 -4.992 25.081 1.00 21.33 269 ARG A O 1
ATOM 1961 N N . GLU A 1 277 ? 6.306 -4.116 25.429 1.00 19.70 270 GLU A N 1
ATOM 1962 C CA A GLU A 1 277 ? 6.004 -4.075 24.002 0.54 20.08 270 GLU A CA 1
ATOM 1963 C CA B GLU A 1 277 ? 6.004 -4.074 24.002 0.46 20.08 270 GLU A CA 1
ATOM 1964 C C . GLU A 1 277 ? 6.900 -3.077 23.279 1.00 20.36 270 GLU A C 1
ATOM 1965 O O . GLU A 1 277 ? 7.416 -3.371 22.194 1.00 21.29 270 GLU A O 1
ATOM 1976 N N . VAL A 1 278 ? 7.102 -1.896 23.868 1.00 19.68 271 VAL A N 1
ATOM 1977 C CA . VAL A 1 278 ? 7.961 -0.889 23.252 1.00 19.96 271 VAL A CA 1
ATOM 1978 C C . VAL A 1 278 ? 9.401 -1.384 23.188 1.00 20.89 271 VAL A C 1
ATOM 1979 O O . VAL A 1 278 ? 10.099 -1.181 22.186 1.00 21.67 271 VAL A O 1
ATOM 1983 N N . LYS A 1 279 ? 9.864 -2.047 24.251 1.00 20.95 272 LYS A N 1
ATOM 1984 C CA . LYS A 1 279 ? 11.233 -2.556 24.267 1.00 21.92 272 LYS A CA 1
ATOM 1985 C C . LYS A 1 279 ? 11.453 -3.589 23.169 1.00 23.07 272 LYS A C 1
ATOM 1986 O O . LYS A 1 279 ? 12.497 -3.587 22.505 1.00 24.00 272 LYS A O 1
ATOM 1992 N N . GLU A 1 280 ? 10.476 -4.475 22.955 1.00 23.10 273 GLU A N 1
ATOM 1993 C CA . GLU A 1 280 ? 10.609 -5.478 21.903 1.00 24.29 273 GLU A CA 1
ATOM 1994 C C . GLU A 1 280 ? 10.662 -4.830 20.525 1.00 24.73 273 GLU A C 1
ATOM 1995 O O . GLU A 1 280 ? 11.433 -5.258 19.658 1.00 25.97 273 GLU A O 1
ATOM 2001 N N . LEU A 1 281 ? 9.845 -3.796 20.303 1.00 23.84 274 LEU A N 1
ATOM 2002 C CA . LEU A 1 281 ? 9.886 -3.085 19.029 1.00 24.34 274 LEU A CA 1
ATOM 2003 C C . LEU A 1 281 ? 11.217 -2.367 18.841 1.00 24.86 274 LEU A C 1
ATOM 2004 O O . LEU A 1 281 ? 11.778 -2.365 17.739 1.00 25.98 274 LEU A O 1
ATOM 2009 N N . MET A 1 282 ? 11.736 -1.753 19.907 1.00 24.14 275 MET A N 1
ATOM 2010 C CA . MET A 1 282 ? 13.024 -1.073 19.814 1.00 24.61 275 MET A CA 1
ATOM 2011 C C . MET A 1 282 ? 14.144 -2.056 19.505 1.00 25.94 275 MET A C 1
ATOM 2012 O O . MET A 1 282 ? 15.003 -1.782 18.658 1.00 26.91 275 MET A O 1
ATOM 2017 N N . ASP A 1 283 ? 14.154 -3.206 20.184 1.00 26.10 276 ASP A N 1
ATOM 2018 C CA . ASP A 1 283 ? 15.205 -4.191 19.954 1.00 27.48 276 ASP A CA 1
ATOM 2019 C C . ASP A 1 283 ? 15.165 -4.715 18.524 1.00 29.49 276 ASP A C 1
ATOM 2020 O O . ASP A 1 283 ? 16.213 -4.963 17.917 1.00 30.05 276 ASP A O 1
ATOM 2025 N N . GLN A 1 284 ? 13.964 -4.885 17.968 1.00 29.21 277 GLN A N 1
ATOM 2026 C CA . GLN A 1 284 ? 13.855 -5.362 16.593 1.00 31.78 277 GLN A CA 1
ATOM 2027 C C . GLN A 1 284 ? 14.353 -4.315 15.604 1.00 32.44 277 GLN A C 1
ATOM 2028 O O . GLN A 1 284 ? 15.081 -4.644 14.660 1.00 31.81 277 GLN A O 1
ATOM 2034 N N . ARG A 1 285 ? 13.978 -3.050 15.808 1.00 29.19 278 ARG A N 1
ATOM 2035 C CA . ARG A 1 285 ? 14.426 -1.990 14.909 1.00 29.72 278 ARG A CA 1
ATOM 2036 C C . ARG A 1 285 ? 15.936 -1.802 14.986 1.00 30.49 278 ARG A C 1
ATOM 2037 O O . ARG A 1 285 ? 16.583 -1.506 13.974 1.00 31.71 278 ARG A O 1
ATOM 2045 N N . ILE A 1 286 ? 16.517 -1.971 16.176 1.00 29.90 279 ILE A N 1
ATOM 2046 C CA . ILE A 1 286 ? 17.970 -1.911 16.305 1.00 30.71 279 ILE A CA 1
ATOM 2047 C C . ILE A 1 286 ? 18.616 -3.096 15.599 1.00 32.43 279 ILE A C 1
ATOM 2048 O O . ILE A 1 286 ? 19.626 -2.945 14.900 1.00 33.67 279 ILE A O 1
ATOM 2053 N N . ALA A 1 287 ? 18.042 -4.291 15.762 1.00 32.62 280 ALA A N 1
ATOM 2054 C CA . ALA A 1 287 ? 18.584 -5.469 15.093 1.00 34.37 280 ALA A CA 1
ATOM 2055 C C . ALA A 1 287 ? 18.463 -5.362 13.578 1.00 36.54 280 ALA A C 1
ATOM 2056 O O . ALA A 1 287 ? 19.255 -5.973 12.850 1.00 38.89 280 ALA A O 1
ATOM 2058 N N . ASP A 1 288 ? 17.491 -4.596 13.087 1.00 37.33 281 ASP A N 1
ATOM 2059 C CA . ASP A 1 288 ? 17.316 -4.391 11.655 1.00 37.64 281 ASP A CA 1
ATOM 2060 C C . ASP A 1 288 ? 18.286 -3.369 11.077 1.00 38.51 281 ASP A C 1
ATOM 2061 O O . ASP A 1 288 ? 18.220 -3.089 9.875 1.00 40.94 281 ASP A O 1
ATOM 2066 N N . GLY A 1 289 ? 19.174 -2.807 11.892 1.00 36.27 282 GLY A N 1
ATOM 2067 C CA . GLY A 1 289 ? 20.159 -1.862 11.406 1.00 36.96 282 GLY A CA 1
ATOM 2068 C C . GLY A 1 289 ? 19.752 -0.409 11.468 1.00 35.85 282 GLY A C 1
ATOM 2069 O O . GLY A 1 289 ? 20.384 0.423 10.808 1.00 36.63 282 GLY A O 1
ATOM 2070 N N . HIS A 1 290 ? 18.722 -0.070 12.238 1.00 34.17 283 HIS A N 1
ATOM 2071 C CA . HIS A 1 290 ? 18.235 1.298 12.354 1.00 33.13 283 HIS A CA 1
ATOM 2072 C C . HIS A 1 290 ? 18.341 1.795 13.790 1.00 31.52 283 HIS A C 1
ATOM 2073 O O . HIS A 1 290 ? 17.478 2.528 14.280 1.00 30.24 283 HIS A O 1
ATOM 2080 N N . GLY A 1 291 ? 19.411 1.401 14.484 1.00 31.69 284 GLY A N 1
ATOM 2081 C CA . GLY A 1 291 ? 19.600 1.814 15.863 1.00 30.38 284 GLY A CA 1
ATOM 2082 C C . GLY A 1 291 ? 19.814 3.302 16.042 1.00 34.13 284 GLY A C 1
ATOM 2083 O O . GLY A 1 291 ? 19.589 3.821 17.141 1.00 28.52 284 GLY A O 1
ATOM 2084 N N . GLY A 1 292 ? 20.244 3.999 14.991 1.00 30.76 285 GLY A N 1
ATOM 2085 C CA . GLY A 1 292 ? 20.434 5.435 15.068 1.00 30.89 285 GLY A CA 1
ATOM 2086 C C . GLY A 1 292 ? 19.182 6.260 14.876 1.00 29.87 285 GLY A C 1
ATOM 2087 O O . GLY A 1 292 ? 19.228 7.481 15.053 1.00 30.75 285 GLY A O 1
ATOM 2088 N N . GLN A 1 293 ? 18.068 5.628 14.521 1.00 29.43 286 GLN A N 1
ATOM 2089 C CA . GLN A 1 293 ? 16.812 6.338 14.322 1.00 28.77 286 GLN A CA 1
ATOM 2090 C C . GLN A 1 293 ? 16.126 6.541 15.674 1.00 27.11 286 GLN A C 1
ATOM 2091 O O . GLN A 1 293 ? 16.723 6.344 16.736 1.00 26.53 286 GLN A O 1
ATOM 2097 N N . GLY A 1 294 ? 14.856 6.938 15.650 1.00 26.42 287 GLY A N 1
ATOM 2098 C CA . GLY A 1 294 ? 14.159 7.262 16.879 1.00 24.96 287 GLY A CA 1
ATOM 2099 C C . GLY A 1 294 ? 12.868 6.500 17.096 1.00 25.32 287 GLY A C 1
ATOM 2100 O O . GLY A 1 294 ? 12.621 5.476 16.450 1.00 24.87 287 GLY A O 1
ATOM 2101 N N . PHE A 1 295 ? 12.032 7.004 18.007 1.00 23.11 288 PHE A N 1
ATOM 2102 C CA . PHE A 1 295 ? 10.811 6.294 18.375 1.00 22.38 288 PHE A CA 1
ATOM 2103 C C . PHE A 1 295 ? 9.822 6.234 17.218 1.00 22.88 288 PHE A C 1
ATOM 2104 O O . PHE A 1 295 ? 9.140 5.219 17.033 1.00 22.88 288 PHE A O 1
ATOM 2112 N N . SER A 1 296 ? 9.716 7.313 16.438 1.00 23.39 289 SER A N 1
ATOM 2113 C CA . SER A 1 296 ? 8.733 7.348 15.361 1.00 23.96 289 SER A CA 1
ATOM 2114 C C . SER A 1 296 ? 8.992 6.264 14.322 1.00 25.11 289 SER A C 1
ATOM 2115 O O . SER A 1 296 ? 8.059 5.826 13.639 1.00 25.46 289 SER A O 1
ATOM 2118 N N . SER A 1 297 ? 10.241 5.809 14.198 1.00 25.81 290 SER A N 1
ATOM 2119 C CA . SER A 1 297 ? 10.567 4.774 13.223 1.00 27.08 290 SER A CA 1
ATOM 2120 C C . SER A 1 297 ? 9.964 3.423 13.584 1.00 26.70 290 SER A C 1
ATOM 2121 O O . SER A 1 297 ? 9.876 2.548 12.717 1.00 27.74 290 SER A O 1
ATOM 2124 N N . LEU A 1 298 ? 9.548 3.231 14.839 1.00 25.34 291 LEU A N 1
ATOM 2125 C CA . LEU A 1 298 ? 8.889 1.987 15.216 1.00 25.00 291 LEU A CA 1
ATOM 2126 C C . LEU A 1 298 ? 7.563 1.803 14.491 1.00 25.12 291 LEU A C 1
ATOM 2127 O O . LEU A 1 298 ? 7.051 0.679 14.432 1.00 25.25 291 LEU A O 1
ATOM 2132 N N . PHE A 1 299 ? 7.001 2.881 13.938 1.00 25.17 292 PHE A N 1
ATOM 2133 C CA . PHE A 1 299 ? 5.777 2.766 13.154 1.00 27.46 292 PHE A CA 1
ATOM 2134 C C . PHE A 1 299 ? 5.972 1.865 11.942 1.00 30.10 292 PHE A C 1
ATOM 2135 O O . PHE A 1 299 ? 5.013 1.241 11.473 1.00 27.26 292 PHE A O 1
ATOM 2143 N N . GLU A 1 300 ? 7.202 1.778 11.428 1.00 28.11 293 GLU A N 1
ATOM 2144 C CA . GLU A 1 300 ? 7.469 0.902 10.293 1.00 29.73 293 GLU A CA 1
ATOM 2145 C C . GLU A 1 300 ? 7.278 -0.565 10.656 1.00 29.66 293 GLU A C 1
ATOM 2146 O O . GLU A 1 300 ? 6.990 -1.386 9.778 1.00 31.16 293 GLU A O 1
ATOM 2152 N N . LEU A 1 301 ? 7.432 -0.912 11.936 1.00 29.01 294 LEU A N 1
ATOM 2153 C CA . LEU A 1 301 ? 7.220 -2.283 12.378 1.00 29.97 294 LEU A CA 1
ATOM 2154 C C . LEU A 1 301 ? 5.751 -2.601 12.617 1.00 31.24 294 LEU A C 1
ATOM 2155 O O . LEU A 1 301 ? 5.365 -3.773 12.547 1.00 33.74 294 LEU A O 1
ATOM 2160 N N . LEU A 1 302 ? 4.930 -1.590 12.898 1.00 29.22 295 LEU A N 1
ATOM 2161 C CA . LEU A 1 302 ? 3.510 -1.791 13.154 1.00 30.58 295 LEU A CA 1
ATOM 2162 C C . LEU A 1 302 ? 2.689 -1.795 11.871 1.00 32.73 295 LEU A C 1
ATOM 2163 O O . LEU A 1 302 ? 1.783 -2.622 11.719 1.00 35.00 295 LEU A O 1
ATOM 2168 N N . THR A 1 303 ? 2.977 -0.880 10.952 1.00 31.50 296 THR A N 1
ATOM 2169 C CA . THR A 1 303 ? 2.302 -0.852 9.659 1.00 36.60 296 THR A CA 1
ATOM 2170 C C . THR A 1 303 ? 3.315 -0.727 8.525 1.00 38.61 296 THR A C 1
ATOM 2171 O O . THR A 1 303 ? 3.992 0.293 8.394 1.00 39.71 296 THR A O 1
#

Secondary structure (DSSP, 8-state):
--SSPPEEEE--SHHHHHHHHHHHHTT--EEEE-SSGGGGHHHHHHT-EE-SSHHHHHTT-SEEEE--SSHHHHHHHHHT--S--TT-EEEE-S---HHHHHHHHHHHHHTT-EEEEEEEES-GGGTTSTT-EEEEEE-HHHHHHHHHHHTTSSEEEE--SSTTHHHHHHHHHHHHHHHHHHHHHHHHHHHHHTT--HHHHHHHHHHHHTTSHHHHHHHHHHHHH-----BTB-HHHHHHHHHHHHHHHHHTT---HHHHHHHHHHHHHHHTT-TTS-GGGGHHHH-

InterPro domains:
  IPR006115 6-phosphogluconate dehydrogenase, NADP-binding [PF03446] (17-166)
  IPR013328 6-phosphogluconate dehydrogenase, domain 2 [G3DSA:1.10.1040.10] (171-298)
  IPR015815 3-hydroxyisobutyrate dehydrogenase-related [PIRSF000103] (17-298)
  IPR036291 NAD(P)-binding domain superfamily [SSF51735] (17-169)
  IPR048666 NADPH-dependent reductive aminase-like, C-terminal domain [PF21761] (172-297)
  IPR051265 HIBADH-related NP60 subfamily [PTHR43580] (10-296)

Radius of gyration: 24.45 Å; Cα contacts (8 Å, |Δi|>4): 521; chains: 1; bounding box: 66×42×52 Å

Foldseek 3Di:
DDPAFAEEQEAQDLQSVLLLLLCLVVPHAYEYEYPPQVSCVVSVVSPYHYDDALQRRLVVGLHYEYEHAALVVVCVRVVRHPDQNANGEYEYAHADALVSQQVVQVVQVVRNYFYKYKYKDAGSVQFQHQRIEMEIEADPVSCVVCVVVVCSGYHYDYDYHSRSVNNVVVVVVVVVVVVVVVVLVLVLVLVVLVVDDSVVVSVVVVVVVVPCVVVVVVLVVCLVVVPFAASVFFLVVVLVVLVVVVVSSVVSVGDCVVSVVQNVLSVVCVVVVRRRGYSSNSVVVVD